Protein AF-A0A3A6QJN7-F1 (afdb_monomer_lite)

pLDDT: mean 82.01, std 18.22, range [25.3, 97.06]

Organism: NCBI:txid268735

Foldseek 3Di:
DDPPDPDPPDQDDPDDPPHCNHPQWPDWDDLDVQKIWTWGDDPVFIAIEIGHHDDDPLLVVLLVQLCVQCVPFDALEAQALVSLLVQLVVFDDPVSVVVSCVSDPDDPVSVVSSSNQCSLPRYYQNPCSSVSSHPQFDAWAQPDQAIFTDGPVTPGHGHPHGPRPNLQSHRKDWPDWDFDDDLLATWIKTWIAGPYPPGDRPDIDIDIRAAGDGPCLVVLLVVLLVVDVVVDQPPDDPPDDLNRSLVSQLVSLLVSSVVVVVVVVVVVCPPDDDDDDDDDDDDDDDDDDSDSHYHHDDNSVSSSVSNSCVVRVVPD

Structure (mmCIF, N/CA/C/O backbone):
data_AF-A0A3A6QJN7-F1
#
_entry.id   AF-A0A3A6QJN7-F1
#
loop_
_atom_site.group_PDB
_atom_site.id
_atom_site.type_symbol
_atom_site.label_atom_id
_atom_site.label_alt_id
_atom_site.label_comp_id
_atom_site.label_asym_id
_atom_site.label_entity_id
_atom_site.label_seq_id
_atom_site.pdbx_PDB_ins_code
_atom_site.Cartn_x
_atom_site.Cartn_y
_atom_site.Cartn_z
_atom_site.occupancy
_atom_site.B_iso_or_equiv
_atom_site.auth_seq_id
_atom_site.auth_comp_id
_atom_site.auth_asym_id
_atom_site.auth_atom_id
_atom_site.pdbx_PDB_model_num
ATOM 1 N N . MET A 1 1 ? -17.241 0.506 -30.002 1.00 37.22 1 MET A N 1
ATOM 2 C CA . MET A 1 1 ? -15.967 1.181 -29.695 1.00 37.22 1 MET A CA 1
ATOM 3 C C . MET A 1 1 ? -14.883 0.141 -29.863 1.00 37.22 1 MET A C 1
ATOM 5 O O . MET A 1 1 ? -14.940 -0.860 -29.165 1.00 37.22 1 MET A O 1
ATOM 9 N N . LEU A 1 2 ? -14.026 0.296 -30.870 1.00 39.97 2 LEU A N 1
ATOM 10 C CA . LEU A 1 2 ? -12.889 -0.599 -31.080 1.00 39.97 2 LEU A CA 1
ATOM 11 C C . LEU A 1 2 ? -11.878 -0.310 -29.967 1.00 39.97 2 LEU A C 1
ATOM 13 O O . LEU A 1 2 ? -11.494 0.845 -29.800 1.00 39.97 2 LEU A O 1
ATOM 17 N N . GLU A 1 3 ? -11.541 -1.328 -29.175 1.00 47.69 3 GLU A N 1
ATOM 18 C CA . GLU A 1 3 ? -10.443 -1.273 -28.209 1.00 47.69 3 GLU A CA 1
ATOM 19 C C . GLU A 1 3 ? -9.175 -0.833 -28.945 1.00 47.69 3 GLU A C 1
ATOM 21 O O . GLU A 1 3 ? -8.796 -1.432 -29.953 1.00 47.69 3 GLU A O 1
ATOM 26 N N . GLU A 1 4 ? -8.529 0.222 -28.455 1.00 57.22 4 GLU A N 1
ATOM 27 C CA . GLU A 1 4 ? -7.176 0.573 -28.864 1.00 57.22 4 GLU A CA 1
ATOM 28 C C . GLU A 1 4 ? -6.265 -0.538 -28.325 1.00 57.22 4 GLU A C 1
ATOM 30 O O . GLU A 1 4 ? -5.899 -0.571 -27.149 1.00 57.22 4 GLU A O 1
ATOM 35 N N . VAL A 1 5 ? -6.021 -1.551 -29.158 1.00 55.59 5 VAL A N 1
ATOM 36 C CA . VAL A 1 5 ? -5.106 -2.643 -28.828 1.00 55.59 5 VAL A CA 1
ATOM 37 C C . VAL A 1 5 ? -3.739 -1.997 -28.613 1.00 55.59 5 VAL A C 1
ATOM 39 O O . VAL A 1 5 ? -3.267 -1.334 -29.538 1.00 55.59 5 VAL A O 1
ATOM 42 N N . PRO A 1 6 ? -3.101 -2.150 -27.437 1.00 54.19 6 PRO A N 1
ATOM 43 C CA . PRO A 1 6 ? -1.774 -1.598 -27.221 1.00 54.19 6 PRO A CA 1
ATOM 44 C C . PRO A 1 6 ? -0.852 -2.173 -28.291 1.00 54.19 6 PRO A C 1
ATOM 46 O O . PRO A 1 6 ? -0.628 -3.385 -28.357 1.00 54.19 6 PRO A O 1
ATOM 49 N N . THR A 1 7 ? -0.382 -1.301 -29.176 1.00 57.88 7 THR A N 1
ATOM 50 C CA . THR A 1 7 ? 0.516 -1.665 -30.258 1.00 57.88 7 THR A CA 1
ATOM 51 C C . THR A 1 7 ? 1.839 -2.035 -29.617 1.00 57.88 7 THR A C 1
ATOM 53 O O . THR A 1 7 ? 2.530 -1.177 -29.071 1.00 57.88 7 THR A O 1
ATOM 56 N N . VAL A 1 8 ? 2.183 -3.324 -29.646 1.00 59.91 8 VAL A N 1
ATOM 57 C CA . VAL A 1 8 ? 3.560 -3.739 -29.375 1.00 59.91 8 VAL A CA 1
ATOM 58 C C . VAL A 1 8 ? 4.407 -3.038 -30.438 1.00 59.91 8 VAL A C 1
ATOM 60 O O . VAL A 1 8 ? 4.135 -3.244 -31.627 1.00 59.91 8 VAL A O 1
ATOM 63 N N . PRO A 1 9 ? 5.348 -2.159 -30.054 1.00 60.69 9 PRO A N 1
ATOM 64 C CA . PRO A 1 9 ? 6.195 -1.492 -31.028 1.00 60.69 9 PRO A CA 1
ATOM 65 C C . PRO A 1 9 ? 6.911 -2.548 -31.871 1.00 60.69 9 PRO A C 1
ATOM 67 O O . PRO A 1 9 ? 7.203 -3.651 -31.397 1.00 60.69 9 PRO A O 1
ATOM 70 N N . ALA A 1 10 ? 7.141 -2.233 -33.147 1.00 68.56 10 ALA A N 1
ATOM 71 C CA . ALA A 1 10 ? 7.925 -3.111 -34.003 1.00 68.56 10 ALA A CA 1
ATOM 72 C C . ALA A 1 10 ? 9.288 -3.375 -33.334 1.00 68.56 10 ALA A C 1
ATOM 74 O O . ALA A 1 10 ? 9.807 -2.475 -32.672 1.00 68.56 10 ALA A O 1
ATOM 75 N N . PRO A 1 11 ? 9.851 -4.591 -33.461 1.00 69.12 11 PRO A N 1
ATOM 76 C CA . PRO A 1 11 ? 11.153 -4.884 -32.882 1.00 69.12 11 PRO A CA 1
ATOM 77 C C . PRO A 1 11 ? 12.177 -3.861 -33.379 1.00 69.12 11 PRO A C 1
ATOM 79 O O . PRO A 1 11 ? 12.270 -3.608 -34.582 1.00 69.12 11 PRO A O 1
ATOM 82 N N . GLU A 1 12 ? 12.914 -3.278 -32.436 1.00 79.06 12 GLU A N 1
ATOM 83 C CA . GLU A 1 12 ? 14.010 -2.356 -32.725 1.00 79.06 12 GLU A CA 1
ATOM 84 C C . GLU A 1 12 ? 15.023 -3.026 -33.663 1.00 79.06 12 GLU A C 1
ATOM 86 O O . GLU A 1 12 ? 15.277 -4.217 -33.486 1.00 79.06 12 GLU A O 1
ATOM 91 N N . PRO A 1 13 ? 15.590 -2.328 -34.662 1.00 72.31 13 PRO A N 1
ATOM 92 C CA . PRO A 1 13 ? 16.608 -2.881 -35.556 1.00 72.31 13 PRO A CA 1
ATOM 93 C C . PRO A 1 13 ? 17.848 -3.443 -34.826 1.00 72.31 13 PRO A C 1
ATOM 95 O O . PRO A 1 13 ? 18.169 -2.966 -33.738 1.00 72.31 13 PRO A O 1
ATOM 98 N N . PRO A 1 14 ? 18.578 -4.415 -35.424 1.00 64.06 14 PRO A N 1
ATOM 99 C CA . PRO A 1 14 ? 19.796 -5.036 -34.875 1.00 64.06 14 PRO A CA 1
ATOM 100 C C . PRO A 1 14 ? 20.847 -4.065 -34.318 1.00 64.06 14 PRO A C 1
ATOM 102 O O . PRO A 1 14 ? 21.563 -4.376 -33.373 1.00 64.06 14 PRO A O 1
ATOM 105 N N . ASP A 1 15 ? 20.947 -2.906 -34.953 1.00 68.12 15 ASP A N 1
ATOM 106 C CA . ASP A 1 15 ? 21.912 -1.834 -34.735 1.00 68.12 15 ASP A CA 1
ATOM 107 C C . ASP A 1 15 ? 21.363 -0.677 -33.885 1.00 68.12 15 ASP A C 1
ATOM 109 O O . ASP A 1 15 ? 22.079 0.290 -33.621 1.00 68.12 15 ASP A O 1
ATOM 113 N N . SER A 1 16 ? 20.108 -0.766 -33.439 1.00 76.75 16 SER A N 1
ATOM 114 C CA . SER A 1 16 ? 19.518 0.212 -32.532 1.00 76.75 16 SER A CA 1
ATOM 115 C C . SER A 1 16 ? 20.088 0.034 -31.129 1.00 76.75 16 SER A C 1
ATOM 117 O O . SER A 1 16 ? 20.004 -1.046 -30.547 1.00 76.75 16 SER A O 1
ATOM 119 N N . ALA A 1 17 ? 20.605 1.119 -30.548 1.00 66.19 17 ALA A N 1
ATOM 120 C CA . ALA A 1 17 ? 21.026 1.139 -29.145 1.00 66.19 17 ALA A CA 1
ATOM 121 C C . ALA A 1 17 ? 19.859 0.859 -28.180 1.00 66.19 17 ALA A C 1
ATOM 123 O O . ALA A 1 17 ? 20.091 0.449 -27.052 1.00 66.19 17 ALA A O 1
ATOM 124 N N . GLN A 1 18 ? 18.618 1.048 -28.642 1.00 66.88 18 GLN A N 1
ATOM 125 C CA . GLN A 1 18 ? 17.391 0.781 -27.888 1.00 66.88 18 GLN A CA 1
ATOM 126 C C . GLN A 1 18 ? 16.924 -0.677 -28.007 1.00 66.88 18 GLN A C 1
ATOM 128 O O . GLN A 1 18 ? 15.932 -1.074 -27.393 1.00 66.88 18 GLN A O 1
ATOM 133 N N . ALA A 1 19 ? 17.599 -1.498 -28.817 1.00 76.25 19 ALA A N 1
ATOM 134 C CA . ALA A 1 19 ? 17.266 -2.906 -28.908 1.00 76.25 19 ALA A CA 1
ATOM 135 C C . ALA A 1 19 ? 17.750 -3.658 -27.664 1.00 76.25 19 ALA A C 1
ATOM 137 O O . ALA A 1 19 ? 18.897 -3.529 -27.251 1.00 76.25 19 ALA A O 1
ATOM 138 N N . TRP A 1 20 ? 16.908 -4.543 -27.130 1.00 74.12 20 TRP A N 1
ATOM 139 C CA . TRP A 1 20 ? 17.240 -5.386 -25.971 1.00 74.12 20 TRP A CA 1
ATOM 140 C C . TRP A 1 20 ? 18.431 -6.336 -26.208 1.00 74.12 20 TRP A C 1
ATOM 142 O O . TRP A 1 20 ? 18.980 -6.886 -25.262 1.00 74.12 20 TRP A O 1
ATOM 152 N N . TYR A 1 21 ? 18.823 -6.543 -27.469 1.00 76.75 21 TYR A N 1
ATOM 153 C CA . TYR A 1 21 ? 19.996 -7.321 -27.880 1.00 76.75 21 TYR A CA 1
ATOM 154 C C . TYR A 1 21 ? 21.180 -6.441 -28.312 1.00 76.75 21 TYR A C 1
ATOM 156 O O . TYR A 1 21 ? 22.143 -6.948 -28.894 1.00 76.75 21 TYR A O 1
ATOM 164 N N . SER A 1 22 ? 21.092 -5.121 -28.114 1.00 83.19 22 SER A N 1
ATOM 165 C CA . SER A 1 22 ? 22.209 -4.214 -28.358 1.00 83.19 22 SER A CA 1
ATOM 166 C C . SER A 1 22 ? 23.419 -4.682 -27.542 1.00 83.19 22 SER A C 1
ATOM 168 O O . SER A 1 22 ? 23.252 -5.047 -26.379 1.00 83.19 22 SER A O 1
ATOM 170 N N . PRO A 1 23 ? 24.652 -4.628 -28.082 1.00 82.94 23 PRO A N 1
ATOM 171 C CA . PRO A 1 23 ? 25.855 -4.964 -27.321 1.00 82.94 23 PRO A CA 1
ATOM 172 C C . PRO A 1 23 ? 26.059 -4.119 -26.053 1.00 82.94 23 PRO A C 1
ATOM 174 O O . PRO A 1 23 ? 26.875 -4.484 -25.211 1.00 82.94 23 PRO A O 1
ATOM 177 N N . SER A 1 24 ? 25.370 -2.976 -25.936 1.00 88.12 24 SER A N 1
ATOM 178 C CA . SER A 1 24 ? 25.384 -2.132 -24.738 1.00 88.12 24 SER A CA 1
ATOM 179 C C . SER A 1 24 ? 24.527 -2.678 -23.595 1.00 88.12 24 SER A C 1
ATOM 181 O O . SER A 1 24 ? 24.779 -2.286 -22.455 1.00 88.12 24 SER A O 1
ATOM 183 N N . VAL A 1 25 ? 23.555 -3.552 -23.880 1.00 92.75 25 VAL A N 1
ATOM 184 C CA . VAL A 1 25 ? 22.652 -4.165 -22.898 1.00 92.75 25 VAL A CA 1
ATOM 185 C C . VAL A 1 25 ? 23.324 -5.399 -22.303 1.00 92.75 25 VAL A C 1
ATOM 187 O O . VAL A 1 25 ? 23.689 -6.336 -23.012 1.00 92.75 25 VAL A O 1
ATOM 190 N N . HIS A 1 26 ? 23.488 -5.392 -20.984 1.00 92.81 26 HIS A N 1
ATOM 191 C CA . HIS A 1 26 ? 24.112 -6.476 -20.224 1.00 92.81 26 HIS A CA 1
ATOM 192 C C . HIS A 1 26 ? 23.092 -7.453 -19.663 1.00 92.81 26 HIS A C 1
ATOM 194 O O . HIS A 1 26 ? 23.388 -8.643 -19.577 1.00 92.81 26 HIS A O 1
ATOM 200 N N . ASP A 1 27 ? 21.918 -6.954 -19.278 1.00 94.50 27 ASP A N 1
ATOM 201 C CA . ASP A 1 27 ? 20.847 -7.773 -18.723 1.00 94.50 27 ASP A CA 1
ATOM 202 C C . ASP A 1 27 ? 19.471 -7.192 -19.064 1.00 94.50 27 ASP A C 1
ATOM 204 O O . ASP A 1 27 ? 19.305 -5.978 -19.203 1.00 94.50 27 ASP A O 1
ATOM 208 N N . HIS A 1 28 ? 18.485 -8.071 -19.219 1.00 94.25 28 HIS A N 1
ATOM 209 C CA . HIS A 1 28 ? 17.110 -7.710 -19.552 1.00 94.25 28 HIS A CA 1
ATOM 210 C C . HIS A 1 28 ? 16.157 -8.797 -19.053 1.00 94.25 28 HIS A C 1
ATOM 212 O O . HIS A 1 28 ? 16.098 -9.893 -19.617 1.00 94.25 28 HIS A O 1
ATOM 218 N N . TYR A 1 29 ? 15.399 -8.505 -17.997 1.00 94.94 29 TYR A N 1
ATOM 219 C CA . TYR A 1 29 ? 14.571 -9.504 -17.321 1.00 94.94 29 TYR A CA 1
ATOM 220 C C . TYR A 1 29 ? 13.261 -8.926 -16.791 1.00 94.94 29 TYR A C 1
ATOM 222 O O . TYR A 1 29 ? 13.132 -7.745 -16.476 1.00 94.94 29 TYR A O 1
ATOM 230 N N . GLU A 1 30 ? 12.254 -9.791 -16.703 1.00 96.12 30 GLU A N 1
ATOM 231 C CA . GLU A 1 30 ? 10.956 -9.451 -16.129 1.00 96.12 30 GLU A CA 1
ATOM 232 C C . GLU A 1 30 ? 11.019 -9.570 -14.599 1.00 96.12 30 GLU A C 1
ATOM 234 O O . GLU A 1 30 ? 11.295 -10.648 -14.073 1.00 96.12 30 GLU A O 1
ATOM 239 N N . ILE A 1 31 ? 10.757 -8.466 -13.891 1.00 96.88 31 ILE A N 1
ATOM 240 C CA . ILE A 1 31 ? 10.706 -8.422 -12.420 1.00 96.88 31 ILE A CA 1
ATOM 241 C C . ILE A 1 31 ? 9.396 -9.062 -11.941 1.00 96.88 31 ILE A C 1
ATOM 243 O O . ILE A 1 31 ? 9.364 -9.966 -11.108 1.00 96.88 31 ILE A O 1
ATOM 247 N N . VAL A 1 32 ? 8.287 -8.575 -12.498 1.00 95.12 32 VAL A N 1
ATOM 248 C CA . VAL A 1 32 ? 6.919 -9.080 -12.326 1.00 95.12 32 VAL A CA 1
ATOM 249 C C . VAL A 1 32 ? 6.177 -8.905 -13.654 1.00 95.12 32 VAL A C 1
ATOM 251 O O . VAL A 1 32 ? 6.623 -8.103 -14.473 1.00 95.12 32 VAL A O 1
ATOM 254 N N . PRO A 1 33 ? 5.040 -9.589 -13.893 1.00 92.44 33 PRO A N 1
ATOM 255 C CA . PRO A 1 33 ? 4.347 -9.538 -15.179 1.00 92.44 33 PRO A CA 1
ATOM 256 C C . PRO A 1 33 ? 4.151 -8.120 -15.743 1.00 92.44 33 PRO A C 1
ATOM 258 O O . PRO A 1 33 ? 3.386 -7.324 -15.197 1.00 92.44 33 PRO A O 1
ATOM 261 N N . GLY A 1 34 ? 4.809 -7.828 -16.866 1.00 90.81 34 GLY A N 1
ATOM 262 C CA . GLY A 1 34 ? 4.754 -6.543 -17.567 1.00 90.81 34 GLY A CA 1
ATOM 263 C C . GLY A 1 34 ? 5.697 -5.450 -17.050 1.00 90.81 34 GLY A C 1
ATOM 264 O O . GLY A 1 34 ? 5.680 -4.360 -17.619 1.00 90.81 34 GLY A O 1
ATOM 265 N N . VAL A 1 35 ? 6.512 -5.725 -16.029 1.00 96.50 35 VAL A N 1
ATOM 266 C CA . VAL A 1 35 ? 7.554 -4.828 -15.509 1.00 96.50 35 VAL A CA 1
ATOM 267 C C . VAL A 1 35 ? 8.914 -5.429 -15.831 1.00 96.50 35 VAL A C 1
ATOM 269 O O . VAL A 1 35 ? 9.242 -6.517 -15.360 1.00 96.50 35 VAL A O 1
ATOM 272 N N . VAL A 1 36 ? 9.704 -4.726 -16.632 1.00 96.88 36 VAL A N 1
ATOM 273 C CA . VAL A 1 36 ? 10.959 -5.253 -17.175 1.00 96.88 36 VAL A CA 1
ATOM 274 C C . VAL A 1 36 ? 12.112 -4.335 -16.808 1.00 96.88 36 VAL A C 1
ATOM 276 O O . VAL A 1 36 ? 12.056 -3.147 -17.115 1.00 96.88 36 VAL A O 1
ATOM 279 N N . ALA A 1 37 ? 13.138 -4.897 -16.176 1.00 97.06 37 ALA A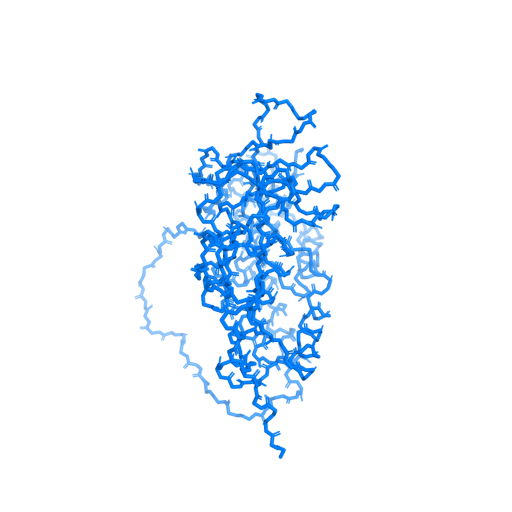 N 1
ATOM 280 C CA . ALA A 1 37 ? 14.407 -4.233 -15.920 1.00 97.06 37 ALA A CA 1
ATOM 281 C C . ALA A 1 37 ? 15.329 -4.379 -17.130 1.00 97.06 37 ALA A C 1
ATOM 283 O O . ALA A 1 37 ? 15.385 -5.446 -17.748 1.00 97.06 37 ALA A O 1
ATOM 284 N N . THR A 1 38 ? 16.076 -3.325 -17.437 1.00 96.31 38 THR A N 1
ATOM 285 C CA . THR A 1 38 ? 17.178 -3.360 -18.399 1.00 96.31 38 THR A CA 1
ATOM 286 C C . THR A 1 38 ? 18.412 -2.753 -17.755 1.00 96.31 38 THR A C 1
ATOM 288 O O . THR A 1 38 ? 18.352 -1.654 -17.206 1.00 96.31 38 THR A O 1
ATOM 291 N N . VAL A 1 39 ? 19.529 -3.474 -17.832 1.00 96.50 39 VAL A N 1
ATOM 292 C CA . VAL A 1 39 ? 20.841 -2.992 -17.406 1.00 96.50 39 VAL A CA 1
ATOM 293 C C . VAL A 1 39 ? 21.686 -2.766 -18.642 1.00 96.50 39 VAL A C 1
ATOM 295 O O . VAL A 1 39 ? 21.943 -3.699 -19.402 1.00 96.50 39 VAL A O 1
ATOM 298 N N . GLU A 1 40 ? 22.162 -1.545 -18.832 1.00 94.75 40 GLU A N 1
ATOM 299 C CA . GLU A 1 40 ? 23.001 -1.181 -19.968 1.00 94.75 40 GLU A CA 1
ATOM 300 C C . GLU A 1 40 ? 24.267 -0.434 -19.547 1.00 94.75 40 GLU A C 1
ATOM 302 O O . GLU A 1 40 ? 24.435 -0.016 -18.402 1.00 94.75 40 GLU A O 1
ATOM 307 N N . SER A 1 41 ? 25.206 -0.316 -20.480 1.00 93.38 41 SER A N 1
ATOM 308 C CA . SER A 1 41 ? 26.434 0.458 -20.298 1.00 93.38 41 SER A CA 1
ATOM 309 C C . SER A 1 41 ? 26.109 1.948 -20.190 1.00 93.38 41 SER A C 1
ATOM 311 O O . SER A 1 41 ? 25.490 2.500 -21.094 1.00 93.38 41 SER A O 1
ATOM 313 N N . GLY A 1 42 ? 26.579 2.603 -19.129 1.00 86.44 42 GLY A N 1
ATOM 314 C CA . GLY A 1 42 ? 26.517 4.055 -18.958 1.00 86.44 42 GLY A CA 1
ATOM 315 C C . GLY A 1 42 ? 27.903 4.706 -19.005 1.00 86.44 42 GLY A C 1
ATOM 316 O O . GLY A 1 42 ? 28.929 4.025 -19.038 1.00 86.44 42 GLY A O 1
ATOM 317 N N . ASP A 1 43 ? 27.946 6.039 -18.957 1.00 81.12 43 ASP A N 1
ATOM 318 C CA . ASP A 1 43 ? 29.193 6.815 -19.090 1.00 81.12 43 ASP A CA 1
ATOM 319 C C . ASP A 1 43 ? 30.235 6.513 -17.995 1.00 81.12 43 ASP A C 1
ATOM 321 O O . ASP A 1 43 ? 31.439 6.527 -18.251 1.00 81.12 43 ASP A O 1
ATOM 325 N N . ALA A 1 44 ? 29.780 6.248 -16.766 1.00 80.44 44 ALA A N 1
ATOM 326 C CA . ALA A 1 44 ? 30.632 6.038 -15.590 1.00 80.44 44 ALA A CA 1
ATOM 327 C C . ALA A 1 44 ? 30.347 4.714 -14.852 1.00 80.44 44 ALA A C 1
ATOM 329 O O . ALA A 1 44 ? 30.786 4.533 -13.716 1.00 80.44 44 AL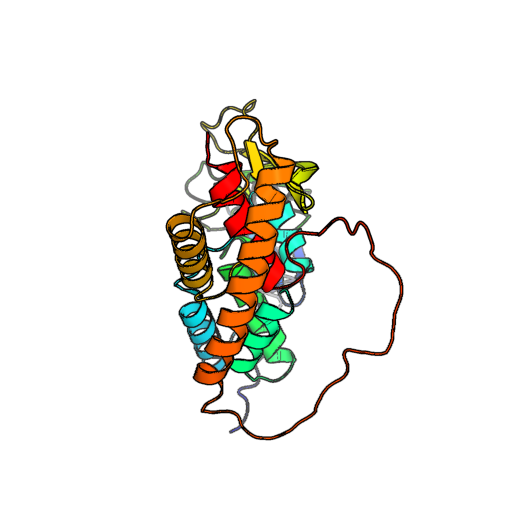A A O 1
ATOM 330 N N . GLY A 1 45 ? 29.606 3.795 -15.475 1.00 91.62 45 GLY A N 1
ATOM 331 C CA . GLY A 1 45 ? 29.136 2.565 -14.841 1.00 91.62 45 GLY A CA 1
ATOM 332 C C . GLY A 1 45 ? 28.018 1.922 -15.651 1.00 91.62 45 GLY A C 1
ATOM 333 O O . GLY A 1 45 ? 28.134 1.781 -16.867 1.00 91.62 45 GLY A O 1
ATOM 334 N N . PHE A 1 46 ? 26.932 1.556 -14.979 1.00 96.12 46 PHE A N 1
ATOM 335 C CA . PHE A 1 46 ? 25.740 1.006 -15.618 1.00 96.12 46 PHE A CA 1
ATOM 336 C C . PHE A 1 46 ? 24.572 1.988 -15.538 1.00 96.12 46 PHE A C 1
ATOM 338 O O . PHE A 1 46 ? 24.532 2.848 -14.657 1.00 96.12 46 PHE A O 1
ATOM 345 N N . HIS A 1 47 ? 23.613 1.841 -16.440 1.00 95.88 47 HIS A N 1
ATOM 346 C CA . HIS A 1 47 ? 22.291 2.436 -16.323 1.00 95.88 47 HIS A CA 1
ATOM 347 C C . HIS A 1 47 ? 21.277 1.322 -16.062 1.00 95.88 47 HIS A C 1
ATOM 349 O O . HIS A 1 47 ? 21.353 0.257 -16.675 1.00 95.88 47 HIS A O 1
ATOM 355 N N . TYR A 1 48 ? 20.383 1.552 -15.108 1.00 96.31 48 TYR A N 1
ATOM 356 C CA . TYR A 1 48 ? 19.305 0.650 -14.733 1.00 96.31 48 TYR A CA 1
ATOM 357 C C . TYR A 1 48 ? 17.980 1.345 -15.033 1.00 96.31 48 TYR A C 1
ATOM 359 O O . TYR A 1 48 ? 17.628 2.316 -14.362 1.00 96.31 48 TYR A O 1
ATOM 367 N N . ASP A 1 49 ? 17.260 0.839 -16.029 1.00 95.38 49 ASP A N 1
ATOM 368 C CA . ASP A 1 49 ? 15.949 1.347 -16.430 1.00 95.38 49 ASP A CA 1
ATOM 369 C C . ASP A 1 49 ? 14.859 0.307 -16.164 1.00 95.38 49 ASP A C 1
ATOM 371 O O . ASP A 1 49 ? 15.076 -0.902 -16.308 1.00 95.38 49 ASP A O 1
ATOM 375 N N . VAL A 1 50 ? 13.666 0.780 -15.797 1.00 96.31 50 VAL A N 1
ATOM 376 C CA . VAL A 1 50 ? 12.497 -0.081 -15.623 1.00 96.31 50 VAL A CA 1
ATOM 377 C C . VAL A 1 50 ? 11.362 0.371 -16.516 1.00 96.31 50 VAL A C 1
ATOM 379 O O . VAL A 1 50 ? 10.768 1.432 -16.336 1.00 96.31 50 VAL A O 1
ATOM 382 N N . ARG A 1 51 ? 10.960 -0.528 -17.410 1.00 95.25 51 ARG A N 1
ATOM 383 C CA . ARG A 1 51 ? 9.759 -0.365 -18.216 1.00 95.25 51 ARG A CA 1
ATOM 384 C C . ARG A 1 51 ? 8.553 -0.955 -17.498 1.00 95.25 51 ARG A C 1
ATOM 386 O O . ARG A 1 51 ? 8.457 -2.172 -17.333 1.00 95.25 51 ARG A O 1
ATOM 393 N N . GLU A 1 52 ? 7.601 -0.099 -17.154 1.00 95.25 52 GLU A N 1
ATOM 394 C CA . GLU A 1 52 ? 6.316 -0.469 -16.551 1.00 95.25 52 GLU A CA 1
ATOM 395 C C . GLU A 1 52 ? 5.229 -0.785 -17.612 1.00 95.25 52 GLU A C 1
ATOM 397 O O . GLU A 1 52 ? 5.370 -0.418 -18.787 1.00 95.25 52 GLU A O 1
ATOM 402 N N . PRO A 1 53 ? 4.119 -1.461 -17.243 1.00 94.50 53 PRO A N 1
ATOM 403 C CA . PRO A 1 53 ? 3.024 -1.749 -18.166 1.00 94.50 53 PRO A CA 1
ATOM 404 C C . PRO A 1 53 ? 2.347 -0.473 -18.678 1.00 94.50 53 PRO A C 1
ATOM 406 O O . PRO A 1 53 ? 1.871 0.336 -17.896 1.00 94.50 53 PRO A O 1
ATOM 409 N N . SER A 1 54 ? 2.172 -0.321 -19.990 1.00 91.56 54 SER A N 1
ATOM 410 C CA . SER A 1 54 ? 1.496 0.863 -20.536 1.00 91.56 54 SER A CA 1
ATOM 411 C C . SER A 1 54 ? -0.001 0.926 -20.197 1.00 91.56 54 SER A C 1
ATOM 413 O O . SER A 1 54 ? -0.726 -0.077 -20.246 1.00 91.56 54 SER A O 1
ATOM 415 N N . LEU A 1 55 ? -0.491 2.134 -19.908 1.00 90.75 55 LEU A N 1
ATOM 416 C CA . LEU A 1 55 ? -1.915 2.431 -19.772 1.00 90.75 55 LEU A CA 1
ATOM 417 C C . LEU A 1 55 ? -2.429 3.165 -21.011 1.00 90.75 55 LEU A C 1
ATOM 419 O O . LEU A 1 55 ? -1.798 4.082 -21.519 1.00 90.75 55 LEU A O 1
ATOM 423 N N . SER A 1 56 ? -3.610 2.777 -21.489 1.00 90.44 56 SER A N 1
ATOM 424 C CA . SER A 1 56 ? -4.385 3.609 -22.419 1.00 90.44 56 SER A CA 1
ATOM 425 C C . SER A 1 56 ? -4.982 4.811 -21.679 1.00 90.44 56 SER A C 1
ATOM 427 O O . SER A 1 56 ? -5.277 4.691 -20.487 1.00 90.44 56 SER A O 1
ATOM 429 N N . THR A 1 57 ? -5.339 5.883 -22.385 1.00 92.75 57 THR A N 1
ATOM 430 C CA . THR A 1 57 ? -5.986 7.077 -21.803 1.00 92.75 57 THR A CA 1
ATOM 431 C C . THR A 1 57 ? -7.268 6.775 -21.000 1.00 92.75 57 THR A C 1
ATOM 433 O O . THR A 1 57 ? -7.528 7.415 -19.976 1.00 92.75 57 THR A O 1
ATOM 436 N N . ASP A 1 58 ? -8.067 5.774 -21.403 1.00 91.75 58 ASP A N 1
ATOM 437 C CA . ASP A 1 58 ? -9.239 5.320 -20.623 1.00 91.75 58 ASP A CA 1
ATOM 438 C C . ASP A 1 58 ? -8.822 4.746 -19.258 1.00 91.75 58 ASP A C 1
ATOM 440 O O . ASP A 1 58 ? -9.400 5.076 -18.223 1.00 91.75 58 ASP A O 1
ATOM 444 N N . MET A 1 59 ? -7.765 3.930 -19.237 1.00 92.88 59 MET A N 1
ATOM 445 C CA . MET A 1 59 ? -7.238 3.333 -18.007 1.00 92.88 59 MET A CA 1
ATOM 446 C C . MET A 1 59 ? -6.600 4.367 -17.088 1.00 92.88 59 MET A C 1
ATOM 448 O O . MET A 1 59 ? -6.804 4.293 -15.881 1.00 92.88 59 MET A O 1
ATOM 452 N N . GLU A 1 60 ? -5.889 5.354 -17.630 1.00 95.19 60 GLU A N 1
ATOM 453 C CA . GLU A 1 60 ? -5.373 6.475 -16.836 1.00 95.19 60 GLU A CA 1
ATOM 454 C C . GLU A 1 60 ? -6.507 7.251 -16.159 1.00 95.19 60 GLU A C 1
ATOM 456 O O . GLU A 1 60 ? -6.393 7.668 -15.007 1.00 95.19 60 GLU A O 1
ATOM 461 N N . SER A 1 61 ? -7.635 7.414 -16.856 1.00 95.31 61 SER A N 1
ATOM 462 C CA . SER A 1 61 ? -8.817 8.080 -16.308 1.00 95.31 61 SER A CA 1
ATOM 463 C C . SER A 1 61 ? -9.479 7.258 -15.201 1.00 95.31 61 SER A C 1
ATOM 465 O O . SER A 1 61 ? -9.850 7.816 -14.169 1.00 95.31 61 SER A O 1
ATOM 467 N N . LYS A 1 62 ? -9.558 5.930 -15.355 1.00 95.69 62 LYS A N 1
ATOM 468 C CA . LYS A 1 62 ? -10.036 5.028 -14.294 1.00 95.69 62 LYS A CA 1
ATOM 469 C C . LYS A 1 62 ? -9.098 5.000 -13.090 1.00 95.69 62 LYS A C 1
ATOM 471 O O . LYS A 1 62 ? -9.570 5.067 -11.959 1.00 95.69 62 LYS A O 1
ATOM 476 N N . LEU A 1 63 ? -7.785 4.965 -13.316 1.00 96.00 63 LEU A N 1
ATOM 477 C CA . LEU A 1 63 ? -6.786 5.053 -12.251 1.00 96.00 63 LEU A CA 1
ATOM 478 C C . LEU A 1 63 ? -6.925 6.367 -11.479 1.00 96.00 63 LEU A C 1
ATOM 480 O O . LEU A 1 63 ? -6.907 6.358 -10.253 1.00 96.00 63 LEU A O 1
ATOM 484 N N . ARG A 1 64 ? -7.141 7.487 -12.177 1.00 96.31 64 ARG A N 1
ATOM 485 C CA . ARG A 1 64 ? -7.409 8.783 -11.543 1.00 96.31 64 ARG A CA 1
ATOM 486 C C . ARG A 1 64 ? -8.656 8.745 -10.660 1.00 96.31 64 ARG A C 1
ATOM 488 O O . ARG A 1 64 ? -8.572 9.170 -9.516 1.00 96.31 64 ARG A O 1
ATOM 495 N N . ALA A 1 65 ? -9.761 8.173 -11.141 1.00 95.69 65 ALA A N 1
ATOM 496 C CA . ALA A 1 65 ? -10.978 8.018 -10.341 1.00 95.69 65 ALA A CA 1
ATOM 497 C C . ALA A 1 65 ? -10.748 7.151 -9.087 1.00 95.69 65 ALA A C 1
ATOM 499 O O . ALA A 1 65 ? -11.253 7.465 -8.011 1.00 95.69 65 ALA A O 1
ATOM 500 N N . VAL A 1 66 ? -9.942 6.088 -9.201 1.00 95.38 66 VAL A N 1
ATOM 501 C CA . VAL A 1 66 ? -9.526 5.277 -8.048 1.00 95.38 66 VAL A CA 1
ATOM 502 C C . VAL A 1 66 ? -8.701 6.119 -7.065 1.00 95.38 66 VAL A C 1
ATOM 504 O O . VAL A 1 66 ? -9.018 6.136 -5.879 1.00 95.38 66 VAL A O 1
ATOM 507 N N . ARG A 1 67 ? -7.691 6.869 -7.527 1.00 93.88 67 ARG A N 1
ATOM 508 C CA . ARG A 1 67 ? -6.886 7.756 -6.662 1.00 93.88 67 ARG A CA 1
ATOM 509 C C . ARG A 1 67 ? -7.748 8.784 -5.935 1.00 93.88 67 ARG A C 1
ATOM 511 O O . ARG A 1 67 ? -7.592 8.954 -4.733 1.00 93.88 67 ARG A O 1
ATOM 518 N N . GLU A 1 68 ? -8.660 9.437 -6.651 1.00 93.94 68 GLU A N 1
ATOM 519 C CA . GLU A 1 68 ? -9.581 10.430 -6.091 1.00 93.94 68 GLU A CA 1
ATOM 520 C C . GLU A 1 68 ? -10.477 9.818 -5.009 1.00 93.94 68 GLU A C 1
ATOM 522 O O . GLU A 1 68 ? -10.663 10.420 -3.956 1.00 93.94 68 GLU A O 1
ATOM 527 N N . HIS A 1 69 ? -10.966 8.592 -5.215 1.00 91.62 69 HIS A N 1
ATOM 528 C CA . HIS A 1 69 ? -11.773 7.894 -4.215 1.00 91.62 69 HIS A CA 1
ATOM 529 C C . HIS A 1 69 ? -11.007 7.619 -2.910 1.00 91.62 69 HIS A C 1
ATOM 531 O O . HIS A 1 69 ? -11.593 7.669 -1.831 1.00 91.62 69 HIS A O 1
ATOM 537 N N . PHE A 1 70 ? -9.704 7.337 -2.998 1.00 92.12 70 PHE A N 1
ATOM 538 C CA . PHE A 1 70 ? -8.847 7.045 -1.844 1.00 92.12 70 PHE A CA 1
ATOM 539 C C . PHE A 1 70 ? -8.060 8.259 -1.323 1.00 92.12 70 PHE A C 1
ATOM 541 O O . PHE A 1 70 ? -7.282 8.100 -0.386 1.00 92.12 70 PHE A O 1
ATOM 548 N N . ALA A 1 71 ? -8.262 9.459 -1.874 1.00 89.19 71 ALA A N 1
ATOM 549 C CA . ALA A 1 71 ? -7.448 10.636 -1.559 1.00 89.19 71 ALA A CA 1
ATOM 550 C C . ALA A 1 71 ? -7.510 11.054 -0.078 1.00 89.19 71 ALA A C 1
ATOM 552 O O . ALA A 1 71 ? -6.507 11.498 0.476 1.00 89.19 71 ALA A O 1
ATOM 553 N N . ASP A 1 72 ? -8.662 10.862 0.569 1.00 84.69 72 ASP A N 1
ATOM 554 C CA . ASP A 1 72 ? -8.882 11.219 1.978 1.00 84.69 72 ASP A CA 1
ATOM 555 C C . ASP A 1 72 ? -8.421 10.128 2.966 1.00 84.69 72 ASP A C 1
ATOM 557 O O . ASP A 1 72 ? -8.613 10.251 4.178 1.00 84.69 72 ASP A O 1
ATOM 561 N N . VAL A 1 73 ? -7.858 9.023 2.470 1.00 86.38 73 VAL A N 1
ATOM 562 C CA . VAL A 1 73 ? -7.369 7.923 3.304 1.00 86.38 73 VAL A CA 1
ATOM 563 C C . VAL A 1 73 ? -5.880 8.095 3.527 1.00 86.38 73 VAL A C 1
ATOM 565 O O . VAL A 1 73 ? -5.108 8.090 2.575 1.00 86.38 73 VAL A O 1
ATOM 568 N N . GLU A 1 74 ? -5.458 8.150 4.787 1.00 79.94 74 GLU A N 1
ATOM 569 C CA . GLU A 1 74 ? -4.039 8.053 5.117 1.00 79.94 74 GLU A CA 1
ATOM 570 C C . GLU A 1 74 ? -3.538 6.624 4.824 1.00 79.94 74 GLU A C 1
ATOM 572 O O . GLU A 1 74 ? -3.996 5.668 5.462 1.00 79.94 74 GLU A O 1
ATOM 577 N N . PRO A 1 75 ? -2.639 6.425 3.841 1.00 78.38 75 PRO A N 1
ATOM 578 C CA . PRO A 1 75 ? -2.272 5.087 3.408 1.00 78.38 75 PRO A CA 1
ATOM 579 C C . PRO A 1 75 ? -1.248 4.455 4.358 1.00 78.38 75 PRO A C 1
ATOM 581 O O . PRO A 1 75 ? -0.154 4.986 4.579 1.00 78.38 75 PRO A O 1
ATOM 584 N N . THR A 1 76 ? -1.539 3.246 4.844 1.00 83.81 76 THR A N 1
ATOM 585 C CA . THR A 1 76 ? -0.565 2.429 5.584 1.00 83.81 76 THR A CA 1
ATOM 586 C C . THR A 1 76 ? 0.500 1.893 4.627 1.00 83.81 76 THR A C 1
ATOM 588 O O . THR A 1 76 ? 0.397 0.790 4.087 1.00 83.81 76 THR A O 1
ATOM 591 N N . ARG A 1 77 ? 1.564 2.666 4.399 1.00 89.88 77 ARG A N 1
ATOM 592 C CA . ARG A 1 77 ? 2.663 2.285 3.493 1.00 89.88 77 ARG A CA 1
ATOM 593 C C . ARG A 1 77 ? 3.731 1.414 4.176 1.00 89.88 77 ARG A C 1
ATOM 595 O O . ARG A 1 77 ? 3.991 1.613 5.367 1.00 89.88 77 ARG A O 1
ATOM 602 N N . PRO A 1 78 ? 4.401 0.505 3.443 1.00 93.12 78 PRO A N 1
ATOM 603 C CA . PRO A 1 78 ? 5.486 -0.311 3.974 1.00 93.12 78 PRO A CA 1
ATOM 604 C C . PRO A 1 78 ? 6.647 0.569 4.427 1.00 93.12 78 PRO A C 1
ATOM 606 O O . PRO A 1 78 ? 6.839 1.673 3.914 1.00 93.12 78 PRO A O 1
ATOM 609 N N . ARG A 1 79 ? 7.416 0.095 5.407 1.00 92.44 79 ARG A N 1
ATOM 610 C CA . ARG A 1 79 ? 8.590 0.818 5.920 1.00 92.44 79 ARG A CA 1
ATOM 611 C C . ARG A 1 79 ? 9.902 0.375 5.293 1.00 92.44 79 ARG A C 1
ATOM 613 O O . ARG A 1 79 ? 10.885 1.072 5.481 1.00 92.44 79 ARG A O 1
ATOM 620 N N . THR A 1 80 ? 9.893 -0.741 4.572 1.00 92.69 80 THR A N 1
ATOM 621 C CA . THR A 1 80 ? 11.075 -1.324 3.935 1.00 92.69 80 THR A CA 1
ATOM 622 C C . THR A 1 80 ? 10.754 -1.762 2.513 1.00 92.69 80 THR A C 1
ATOM 624 O O . THR A 1 80 ? 9.579 -1.957 2.165 1.00 92.69 80 THR A O 1
ATOM 627 N N . ARG A 1 81 ? 11.804 -1.961 1.713 1.00 92.25 81 ARG A N 1
ATOM 628 C CA . ARG A 1 81 ? 11.722 -2.521 0.361 1.00 92.25 81 ARG A CA 1
ATOM 629 C C . ARG A 1 81 ? 11.028 -3.881 0.342 1.00 92.25 81 ARG A C 1
ATOM 631 O O . ARG A 1 81 ? 10.078 -4.087 -0.408 1.00 92.25 81 ARG A O 1
ATOM 638 N N . GLU A 1 82 ? 11.423 -4.775 1.245 1.00 92.50 82 GLU A N 1
ATOM 639 C CA . GLU A 1 82 ? 10.856 -6.121 1.357 1.00 92.50 82 GLU A CA 1
ATOM 640 C C . GLU A 1 82 ? 9.375 -6.064 1.736 1.00 92.50 82 GLU A C 1
ATOM 642 O O . GLU A 1 82 ? 8.569 -6.833 1.218 1.00 92.50 82 GLU A O 1
ATOM 647 N N . GLY A 1 83 ? 8.989 -5.121 2.603 1.00 93.81 83 GLY A N 1
ATOM 648 C CA . GLY A 1 83 ? 7.588 -4.903 2.953 1.00 93.81 83 GLY A CA 1
ATOM 649 C C . GLY A 1 83 ? 6.743 -4.440 1.762 1.00 93.81 83 GLY A C 1
ATOM 650 O O . GLY A 1 83 ? 5.567 -4.794 1.675 1.00 93.81 83 GLY A O 1
ATOM 651 N N . ALA A 1 84 ? 7.323 -3.667 0.841 1.00 95.25 84 ALA A N 1
ATOM 652 C CA . ALA A 1 84 ? 6.657 -3.276 -0.397 1.00 95.25 84 ALA A CA 1
ATOM 653 C C . ALA A 1 84 ? 6.492 -4.459 -1.349 1.00 95.25 84 ALA A C 1
ATOM 655 O O . ALA A 1 84 ? 5.390 -4.673 -1.848 1.00 95.25 84 ALA A O 1
ATOM 656 N N . ALA A 1 85 ? 7.532 -5.276 -1.516 1.00 95.00 85 ALA A N 1
ATOM 657 C CA . ALA A 1 85 ? 7.458 -6.485 -2.327 1.00 95.00 85 ALA A CA 1
ATOM 658 C C . ALA A 1 85 ? 6.447 -7.504 -1.779 1.00 95.00 85 ALA A C 1
ATOM 660 O O . ALA A 1 85 ? 5.641 -8.046 -2.532 1.00 95.00 85 ALA A O 1
ATOM 661 N N . GLU A 1 86 ? 6.428 -7.738 -0.464 1.00 93.50 86 GLU A N 1
ATOM 662 C CA . GLU A 1 86 ? 5.437 -8.607 0.185 1.00 93.50 86 GLU A CA 1
ATOM 663 C C . GLU A 1 86 ? 4.011 -8.111 -0.033 1.00 93.50 86 GLU A C 1
ATOM 665 O O . GLU A 1 86 ? 3.132 -8.894 -0.390 1.00 93.50 86 GLU A O 1
ATOM 670 N N . ARG A 1 87 ? 3.780 -6.809 0.154 1.00 93.81 87 ARG A N 1
ATOM 671 C CA . ARG A 1 87 ? 2.457 -6.216 -0.032 1.00 93.81 87 ARG A CA 1
ATOM 672 C C . ARG A 1 87 ? 2.005 -6.263 -1.484 1.00 93.81 87 ARG A C 1
ATOM 674 O O . ARG A 1 87 ? 0.855 -6.592 -1.740 1.00 93.81 87 ARG A O 1
ATOM 681 N N . PHE A 1 88 ? 2.901 -5.975 -2.421 1.00 96.00 88 PHE A N 1
ATOM 682 C CA . PHE A 1 88 ? 2.594 -6.053 -3.842 1.00 96.00 88 PHE A CA 1
ATOM 683 C C . PHE A 1 88 ? 2.220 -7.483 -4.255 1.00 96.00 88 PHE A C 1
ATOM 685 O O . PHE A 1 88 ? 1.208 -7.684 -4.919 1.00 96.00 88 PHE A O 1
ATOM 692 N N . ARG A 1 89 ? 2.987 -8.489 -3.806 1.00 94.81 89 ARG A N 1
ATOM 693 C CA . ARG A 1 89 ? 2.703 -9.911 -4.076 1.00 94.81 89 ARG A CA 1
ATOM 694 C C . ARG A 1 89 ? 1.399 -10.388 -3.429 1.00 94.81 89 ARG A C 1
ATOM 696 O O . ARG A 1 89 ? 0.738 -11.253 -3.992 1.00 94.81 89 ARG A O 1
ATOM 703 N N . ALA A 1 90 ? 1.046 -9.854 -2.258 1.00 92.69 90 ALA A N 1
ATOM 704 C CA . ALA A 1 90 ? -0.219 -10.160 -1.590 1.00 92.69 90 ALA A CA 1
ATOM 705 C C . ALA A 1 90 ? -1.434 -9.566 -2.323 1.00 92.69 90 ALA A C 1
ATOM 707 O O . ALA A 1 90 ? -2.516 -10.144 -2.258 1.00 92.69 90 ALA A O 1
ATOM 708 N N . GLY A 1 91 ? -1.249 -8.450 -3.033 1.00 93.62 91 GLY A N 1
ATOM 709 C CA . GLY A 1 91 ? -2.319 -7.751 -3.732 1.00 93.62 91 GLY A CA 1
ATOM 710 C C . GLY A 1 91 ? -3.222 -6.952 -2.791 1.00 93.62 91 GLY A C 1
ATOM 711 O O . GLY A 1 91 ? -2.851 -6.608 -1.665 1.00 93.62 91 GLY A O 1
ATOM 712 N N . PHE A 1 92 ? -4.408 -6.602 -3.281 1.00 89.44 92 PHE A N 1
ATOM 713 C CA . PHE A 1 92 ? -5.407 -5.898 -2.487 1.00 89.44 92 PHE A CA 1
ATOM 714 C C . PHE A 1 92 ? -6.208 -6.856 -1.605 1.00 89.44 92 PHE A C 1
ATOM 716 O O . PHE A 1 92 ? -6.617 -7.929 -2.038 1.00 89.44 92 PHE A O 1
ATOM 723 N N . ASP A 1 93 ? -6.545 -6.413 -0.393 1.00 85.62 93 ASP A N 1
ATOM 724 C CA . ASP A 1 93 ? -7.591 -7.078 0.381 1.00 85.62 93 ASP A CA 1
ATOM 725 C C . ASP A 1 93 ? -8.933 -6.984 -0.358 1.00 85.62 93 ASP A C 1
ATOM 727 O O . ASP A 1 93 ? -9.247 -5.975 -0.997 1.00 85.62 93 ASP A O 1
ATOM 731 N N . GLN A 1 94 ? -9.801 -7.975 -0.154 1.00 86.25 94 GLN A N 1
ATOM 732 C CA . GLN A 1 94 ? -11.107 -8.075 -0.817 1.00 86.25 94 GLN A CA 1
ATOM 733 C C . GLN A 1 94 ? -11.971 -6.801 -0.706 1.00 86.25 94 GLN A C 1
ATOM 735 O O . GLN A 1 94 ? -12.769 -6.486 -1.590 1.00 86.25 94 GLN A O 1
ATOM 740 N N . LYS A 1 95 ? -11.840 -6.050 0.393 1.00 84.75 95 LYS A N 1
ATOM 741 C CA . LYS A 1 95 ? -12.567 -4.789 0.609 1.00 84.75 95 LYS A CA 1
ATOM 742 C C . LYS A 1 95 ? -12.129 -3.676 -0.357 1.00 84.75 95 LYS A C 1
ATOM 744 O O . LYS A 1 95 ? -12.972 -2.887 -0.772 1.00 84.75 95 LYS A O 1
ATOM 749 N N . TYR A 1 96 ? -10.854 -3.648 -0.746 1.00 88.00 96 TYR A N 1
ATOM 750 C CA . TYR A 1 96 ? -10.334 -2.754 -1.782 1.00 88.00 96 TYR A CA 1
ATOM 751 C C . TYR A 1 96 ? -10.717 -3.241 -3.172 1.00 88.00 96 TYR A C 1
ATOM 753 O O . TYR A 1 96 ? -11.176 -2.435 -3.975 1.00 88.00 96 TYR A O 1
ATOM 761 N N . GLU A 1 97 ? -10.578 -4.544 -3.441 1.00 89.31 97 GLU A N 1
ATOM 762 C CA . GLU A 1 97 ? -10.928 -5.122 -4.744 1.00 89.31 97 GLU A CA 1
ATOM 763 C C . GLU A 1 97 ? -12.361 -4.771 -5.145 1.00 89.31 97 GLU A C 1
ATOM 765 O O . GLU A 1 97 ? -12.581 -4.290 -6.251 1.00 89.31 97 GLU A O 1
ATOM 770 N N . ARG A 1 98 ? -13.319 -4.907 -4.216 1.00 87.69 98 ARG A N 1
ATOM 771 C CA . ARG A 1 98 ? -14.726 -4.544 -4.454 1.00 87.69 98 ARG A CA 1
ATOM 772 C C . ARG A 1 98 ? -14.897 -3.084 -4.872 1.00 87.69 98 ARG A C 1
ATOM 774 O O . ARG A 1 98 ? -15.595 -2.815 -5.839 1.00 87.69 98 ARG A O 1
ATOM 781 N N . ILE A 1 99 ? -14.254 -2.157 -4.164 1.00 89.69 99 ILE A N 1
ATOM 782 C CA . ILE A 1 99 ? -14.343 -0.719 -4.457 1.00 89.69 99 ILE A CA 1
ATOM 783 C C . ILE A 1 99 ? -13.700 -0.408 -5.811 1.00 89.69 99 ILE A C 1
ATOM 785 O O . ILE A 1 99 ? -14.258 0.338 -6.612 1.00 89.69 99 ILE A O 1
ATOM 789 N N . ILE A 1 100 ? -12.534 -0.992 -6.090 1.00 91.38 100 ILE A N 1
ATOM 790 C CA . ILE A 1 100 ? -11.836 -0.794 -7.362 1.00 91.38 100 ILE A CA 1
ATOM 791 C C . ILE A 1 100 ? -12.678 -1.337 -8.519 1.00 91.38 100 ILE A C 1
ATOM 793 O O . ILE A 1 100 ? -12.808 -0.664 -9.537 1.00 91.38 100 ILE A O 1
ATOM 797 N N . ASP A 1 101 ? -13.289 -2.509 -8.362 1.00 90.50 101 ASP A N 1
ATOM 798 C CA . ASP A 1 101 ? -14.143 -3.110 -9.387 1.00 90.50 101 ASP A CA 1
ATOM 799 C C . ASP A 1 101 ? -15.438 -2.304 -9.610 1.00 90.50 101 ASP A C 1
ATOM 801 O O . ASP A 1 101 ? -15.919 -2.220 -10.744 1.00 90.50 101 ASP A O 1
ATOM 805 N N . GLU A 1 102 ? -15.976 -1.669 -8.561 1.00 89.12 102 GLU A N 1
ATOM 806 C CA . GLU A 1 102 ? -17.110 -0.737 -8.651 1.00 89.12 102 GLU A CA 1
ATOM 807 C C . GLU A 1 102 ? -16.749 0.543 -9.422 1.00 89.12 102 GLU A C 1
ATOM 809 O O . GLU A 1 102 ? -17.532 0.999 -10.257 1.00 89.12 102 GLU A O 1
ATOM 814 N N . ILE A 1 103 ? -15.561 1.107 -9.188 1.00 91.75 103 ILE A N 1
ATOM 815 C CA . ILE A 1 103 ? -15.090 2.324 -9.870 1.00 91.75 103 ILE A CA 1
ATOM 816 C C . ILE A 1 103 ? -14.672 2.026 -11.316 1.00 91.75 103 ILE A C 1
ATOM 818 O O . ILE A 1 103 ? -14.926 2.817 -12.225 1.00 91.75 103 ILE A O 1
ATOM 822 N N . ALA A 1 104 ? -14.004 0.895 -11.542 1.00 90.44 104 ALA A N 1
ATOM 823 C CA . ALA A 1 104 ? -13.238 0.635 -12.751 1.00 90.44 104 ALA A CA 1
ATOM 824 C C . ALA A 1 104 ? -13.508 -0.757 -13.340 1.00 90.44 104 ALA A C 1
ATOM 826 O O . ALA A 1 104 ? -12.614 -1.597 -13.467 1.00 90.44 104 ALA A O 1
ATOM 827 N N . SER A 1 105 ? -14.737 -0.977 -13.812 1.00 88.44 105 SER A N 1
ATOM 828 C CA . SER A 1 105 ? -15.063 -2.178 -14.587 1.00 88.44 105 SER A CA 1
ATOM 829 C C . SER A 1 105 ? -14.257 -2.220 -15.898 1.00 88.44 105 SER A C 1
ATOM 831 O O . SER A 1 105 ? -14.305 -1.296 -16.725 1.00 88.44 105 SER A O 1
ATOM 833 N N . CYS A 1 106 ? -13.460 -3.274 -16.077 1.00 89.50 106 CYS A N 1
ATOM 834 C CA . CYS A 1 106 ? -12.598 -3.455 -17.242 1.00 89.50 106 CYS A CA 1
ATOM 835 C C . CYS A 1 106 ? -12.278 -4.942 -17.506 1.00 89.50 106 CYS A C 1
ATOM 837 O O . CYS A 1 106 ? -12.431 -5.778 -16.612 1.00 89.50 106 CYS A O 1
ATOM 839 N N . PRO A 1 107 ? -11.845 -5.302 -18.732 1.00 90.12 107 PRO A N 1
ATOM 840 C CA . PRO A 1 107 ? -11.411 -6.663 -19.044 1.00 90.12 107 PRO A CA 1
ATOM 841 C C . PRO A 1 107 ? -10.201 -7.099 -18.196 1.00 90.12 107 PRO A C 1
ATOM 843 O O . PRO A 1 107 ? -9.402 -6.249 -17.799 1.00 90.12 107 PRO A O 1
ATOM 846 N N . PRO A 1 108 ? -9.966 -8.412 -17.996 1.00 90.44 108 PRO A N 1
ATOM 847 C CA . PRO A 1 108 ? -8.914 -8.907 -17.099 1.00 90.44 108 PRO A CA 1
ATOM 848 C C . PRO A 1 108 ? -7.503 -8.375 -17.392 1.00 90.44 108 PRO A C 1
ATOM 850 O O . PRO A 1 108 ? -6.736 -8.085 -16.478 1.00 90.44 108 PRO A O 1
ATOM 853 N N . ALA A 1 109 ? -7.135 -8.213 -18.668 1.00 88.81 109 ALA A N 1
ATOM 854 C CA . ALA A 1 109 ? -5.822 -7.682 -19.033 1.00 88.81 109 ALA A CA 1
ATOM 855 C C . ALA A 1 109 ? -5.649 -6.213 -18.614 1.00 88.81 109 ALA A C 1
ATOM 857 O O . ALA A 1 109 ? -4.597 -5.849 -18.097 1.00 88.81 109 ALA A O 1
ATOM 858 N N . ALA A 1 110 ? -6.687 -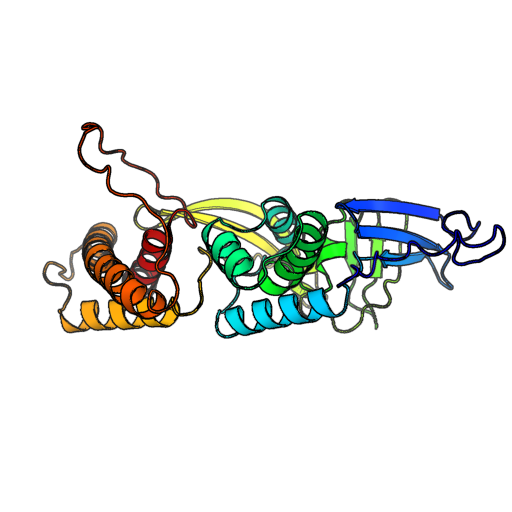5.399 -18.802 1.00 91.12 110 ALA A N 1
ATOM 859 C CA . ALA A 1 110 ? -6.709 -4.005 -18.381 1.00 91.12 110 ALA A CA 1
ATOM 860 C C . ALA A 1 110 ? -6.752 -3.889 -16.849 1.00 91.12 110 ALA A C 1
ATOM 862 O O . ALA A 1 110 ? -6.014 -3.090 -16.276 1.00 91.12 110 ALA A O 1
ATOM 863 N N . ARG A 1 111 ? -7.520 -4.767 -16.186 1.00 92.50 111 ARG A N 1
ATOM 864 C CA . ARG A 1 111 ? -7.606 -4.838 -14.723 1.00 92.50 111 ARG A CA 1
ATOM 865 C C . ARG A 1 111 ? -6.252 -5.087 -14.072 1.00 92.50 111 ARG A C 1
ATOM 867 O O . ARG A 1 111 ? -5.938 -4.400 -13.110 1.00 92.50 111 ARG A O 1
ATOM 874 N N . ARG A 1 112 ? -5.437 -5.999 -14.616 1.00 92.88 112 ARG A N 1
ATOM 875 C CA . ARG A 1 112 ? -4.080 -6.274 -14.103 1.00 92.88 112 ARG A CA 1
ATOM 876 C C . ARG A 1 112 ? -3.158 -5.055 -14.173 1.00 92.88 112 ARG A C 1
ATOM 878 O O . ARG A 1 112 ? -2.405 -4.810 -13.241 1.00 92.88 112 ARG A O 1
ATOM 885 N N . ARG A 1 113 ? -3.228 -4.271 -15.257 1.00 95.00 113 ARG A N 1
ATOM 886 C CA . ARG A 1 113 ? -2.419 -3.046 -15.395 1.00 95.00 113 ARG A CA 1
ATOM 887 C C . ARG A 1 113 ? -2.903 -1.950 -14.452 1.00 95.00 113 ARG A C 1
ATOM 889 O O . ARG A 1 113 ? -2.092 -1.317 -13.792 1.00 95.00 113 ARG A O 1
ATOM 896 N N . LEU A 1 114 ? -4.219 -1.767 -14.345 1.00 95.19 114 LEU A N 1
ATOM 897 C CA . LEU A 1 114 ? -4.808 -0.851 -13.369 1.00 95.19 114 LEU A CA 1
ATOM 898 C C . LEU A 1 114 ? -4.396 -1.226 -11.938 1.00 95.19 114 LEU A C 1
ATOM 900 O O . LEU A 1 114 ? -4.040 -0.356 -11.151 1.00 95.19 114 LEU A O 1
ATOM 904 N N . GLU A 1 115 ? -4.428 -2.519 -11.618 1.00 95.00 115 GLU A N 1
ATOM 905 C CA . GLU A 1 115 ? -4.047 -3.043 -10.310 1.00 95.00 115 GLU A CA 1
ATOM 906 C C . GLU A 1 115 ? -2.588 -2.775 -9.975 1.00 95.00 115 GLU A C 1
ATOM 908 O O . GLU A 1 115 ? -2.306 -2.334 -8.867 1.00 95.00 115 GLU A O 1
ATOM 913 N N . TYR A 1 116 ? -1.687 -2.994 -10.937 1.00 96.81 116 TYR A N 1
ATOM 914 C CA . TYR A 1 116 ? -0.267 -2.694 -10.790 1.00 96.81 116 TYR A CA 1
ATOM 915 C C . TYR A 1 116 ? -0.055 -1.254 -10.296 1.00 96.81 116 TYR A C 1
ATOM 917 O O . TYR A 1 116 ? 0.543 -1.048 -9.238 1.00 96.81 116 TYR A O 1
ATOM 925 N N . TYR A 1 117 ? -0.626 -0.268 -10.998 1.00 97.06 117 TYR A N 1
ATOM 926 C CA . TYR A 1 117 ? -0.485 1.139 -10.616 1.00 97.06 117 TYR A CA 1
ATOM 927 C C . TYR A 1 117 ? -1.209 1.472 -9.313 1.00 97.06 117 TYR A C 1
ATOM 929 O O . TYR A 1 117 ? -0.656 2.160 -8.456 1.00 97.06 117 TYR A O 1
ATOM 937 N N . ALA A 1 118 ? -2.424 0.954 -9.116 1.00 95.62 118 ALA A N 1
ATOM 938 C CA . ALA A 1 118 ? -3.173 1.185 -7.886 1.00 95.62 118 ALA A CA 1
ATOM 939 C C . ALA A 1 118 ? -2.427 0.630 -6.657 1.00 95.62 118 ALA A C 1
ATOM 941 O O . ALA A 1 118 ? -2.367 1.298 -5.625 1.00 95.62 118 ALA A O 1
ATOM 942 N N . LEU A 1 119 ? -1.809 -0.552 -6.754 1.00 95.50 119 LEU A N 1
ATOM 943 C CA . LEU A 1 119 ? -0.969 -1.112 -5.692 1.00 95.50 119 LEU A CA 1
ATOM 944 C C . LEU A 1 119 ? 0.290 -0.278 -5.478 1.00 95.50 119 LEU A C 1
ATOM 946 O O . LEU A 1 119 ? 0.606 0.049 -4.330 1.00 95.50 119 LEU A O 1
ATOM 950 N N . ALA A 1 120 ? 0.995 0.079 -6.555 1.00 96.00 120 ALA A N 1
ATOM 951 C CA . ALA A 1 120 ? 2.213 0.879 -6.482 1.00 96.00 120 ALA A CA 1
ATOM 952 C C . ALA A 1 120 ? 1.967 2.197 -5.732 1.00 96.00 120 ALA A C 1
ATOM 954 O O . ALA A 1 120 ? 2.680 2.543 -4.784 1.00 96.00 120 ALA A O 1
ATOM 955 N N . GLU A 1 121 ? 0.895 2.895 -6.091 1.00 93.62 121 GLU A N 1
ATOM 956 C CA . GLU A 1 121 ? 0.634 4.257 -5.641 1.00 93.62 121 GLU A CA 1
ATOM 957 C C . GLU A 1 121 ? -0.135 4.337 -4.335 1.00 93.62 121 GLU A C 1
ATOM 959 O O . GLU A 1 121 ? 0.208 5.170 -3.501 1.00 93.62 121 GLU A O 1
ATOM 964 N N . LEU A 1 122 ? -1.137 3.484 -4.114 1.00 92.38 122 LEU A N 1
ATOM 965 C CA . LEU A 1 122 ? -1.942 3.536 -2.890 1.00 92.38 122 LEU A CA 1
ATOM 966 C C . LEU A 1 122 ? -1.302 2.739 -1.757 1.00 92.38 122 LEU A C 1
ATOM 968 O O . LEU A 1 122 ? -1.457 3.090 -0.588 1.00 92.38 122 LEU A O 1
ATOM 972 N N . ARG A 1 123 ? -0.615 1.639 -2.084 1.00 92.38 123 ARG A N 1
ATOM 973 C CA . ARG A 1 123 ? -0.254 0.611 -1.098 1.00 92.38 123 ARG A CA 1
ATOM 974 C C . ARG A 1 123 ? 1.242 0.371 -0.954 1.00 92.38 123 ARG A C 1
ATOM 976 O O . ARG A 1 123 ? 1.641 -0.129 0.097 1.00 92.38 123 ARG A O 1
ATOM 983 N N . CYS A 1 124 ? 2.059 0.740 -1.938 1.00 95.56 124 CYS A N 1
ATOM 984 C CA . CYS A 1 124 ? 3.503 0.497 -1.944 1.00 95.56 124 CYS A CA 1
ATOM 985 C C . CYS A 1 124 ? 4.303 1.813 -1.905 1.00 95.56 124 CYS A C 1
ATOM 987 O O . CYS A 1 124 ? 3.971 2.714 -1.126 1.00 95.56 124 CYS A O 1
ATOM 989 N N . LEU A 1 125 ? 5.390 1.898 -2.679 1.00 95.69 125 LEU A N 1
ATOM 990 C CA . LEU A 1 125 ? 6.382 2.978 -2.642 1.00 95.69 125 LEU A CA 1
ATOM 991 C C . LEU A 1 125 ? 6.327 3.857 -3.902 1.00 95.69 125 LEU A C 1
ATOM 993 O O . LEU A 1 125 ? 7.350 4.388 -4.330 1.00 95.69 125 LEU A O 1
ATOM 997 N N . GLY A 1 126 ? 5.149 4.007 -4.517 1.00 94.62 126 GLY A N 1
ATOM 998 C CA . GLY A 1 126 ? 4.961 4.854 -5.698 1.00 94.62 126 GLY A CA 1
ATOM 999 C C . GLY A 1 126 ? 5.906 4.452 -6.832 1.00 94.62 126 GLY A C 1
ATOM 1000 O O . GLY A 1 126 ? 6.023 3.263 -7.129 1.00 94.62 126 GLY A O 1
ATOM 1001 N N . ALA A 1 127 ? 6.631 5.425 -7.390 1.00 93.69 127 ALA A N 1
ATOM 1002 C CA . ALA A 1 127 ? 7.615 5.225 -8.461 1.00 93.69 127 ALA A CA 1
ATOM 1003 C C . ALA A 1 127 ? 8.788 4.294 -8.082 1.00 93.69 127 ALA A C 1
ATOM 1005 O O . ALA A 1 127 ? 9.422 3.697 -8.946 1.00 93.69 127 ALA A O 1
ATOM 1006 N N . LEU A 1 128 ? 9.071 4.111 -6.787 1.00 96.19 128 LEU A N 1
ATOM 1007 C CA . LEU A 1 128 ? 10.090 3.158 -6.332 1.00 9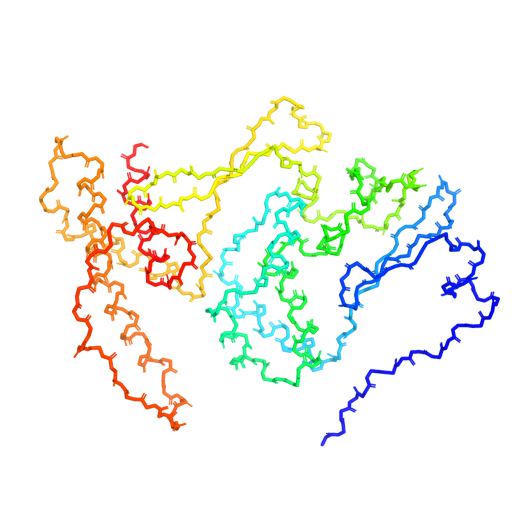6.19 128 LEU A CA 1
ATOM 1008 C C . LEU A 1 128 ? 9.553 1.732 -6.189 1.00 96.19 128 LEU A C 1
ATOM 1010 O O . LEU A 1 128 ? 10.319 0.826 -5.878 1.00 96.19 128 LEU A O 1
ATOM 1014 N N . THR A 1 129 ? 8.256 1.503 -6.413 1.00 97.00 129 THR A N 1
ATOM 1015 C CA . THR A 1 129 ? 7.672 0.157 -6.360 1.00 97.00 129 THR A CA 1
ATOM 1016 C C . THR A 1 129 ? 8.380 -0.817 -7.301 1.00 97.00 129 THR A C 1
ATOM 1018 O O . THR A 1 129 ? 8.840 -1.820 -6.771 1.00 97.00 129 THR A O 1
ATOM 1021 N N . PRO A 1 130 ? 8.551 -0.568 -8.618 1.00 97.06 130 PRO A N 1
ATOM 1022 C CA . PRO A 1 130 ? 9.262 -1.500 -9.504 1.00 97.06 130 PRO A CA 1
ATOM 1023 C C . PRO A 1 130 ? 10.641 -1.919 -8.974 1.00 97.06 130 PRO A C 1
ATOM 1025 O O . PRO A 1 130 ? 10.935 -3.107 -8.896 1.00 97.06 130 PRO A O 1
ATOM 1028 N N . HIS A 1 131 ? 11.435 -0.954 -8.513 1.00 96.31 131 HIS A N 1
ATOM 1029 C CA . HIS A 1 131 ? 12.744 -1.179 -7.896 1.00 96.31 131 HIS A CA 1
ATOM 1030 C C . HIS A 1 131 ? 12.640 -1.996 -6.605 1.00 96.31 131 HIS A C 1
ATOM 1032 O O . HIS A 1 131 ? 13.501 -2.806 -6.283 1.00 96.31 131 HIS A O 1
ATOM 1038 N N . ALA A 1 132 ? 11.571 -1.807 -5.832 1.00 95.88 132 ALA A N 1
ATOM 1039 C CA . ALA A 1 132 ? 11.361 -2.576 -4.617 1.00 95.88 132 ALA A CA 1
ATOM 1040 C C . ALA A 1 132 ? 10.990 -4.039 -4.876 1.00 95.88 132 ALA A C 1
ATOM 1042 O O . ALA A 1 132 ? 11.220 -4.870 -4.001 1.00 95.88 132 ALA A O 1
ATOM 1043 N N . LEU A 1 133 ? 10.424 -4.346 -6.047 1.00 96.88 133 LEU A N 1
ATOM 1044 C CA . LEU A 1 133 ? 10.066 -5.708 -6.448 1.00 96.88 133 LEU A CA 1
ATOM 1045 C C . LEU A 1 133 ? 11.259 -6.511 -6.968 1.00 96.88 133 LEU A C 1
ATOM 1047 O O . LEU A 1 133 ? 11.160 -7.734 -7.039 1.00 96.88 133 LEU A O 1
ATOM 1051 N N . ASP A 1 134 ? 12.349 -5.842 -7.340 1.00 96.38 134 ASP A N 1
ATOM 1052 C CA . ASP A 1 134 ? 13.527 -6.498 -7.883 1.00 96.38 134 ASP A CA 1
ATOM 1053 C C . ASP A 1 134 ? 14.440 -7.024 -6.771 1.00 96.38 134 ASP A C 1
ATOM 1055 O O . ASP A 1 134 ? 15.086 -6.273 -6.034 1.00 96.38 134 ASP A O 1
ATOM 1059 N N . ASP A 1 135 ? 14.493 -8.348 -6.655 1.00 92.88 135 ASP A N 1
ATOM 1060 C CA . AS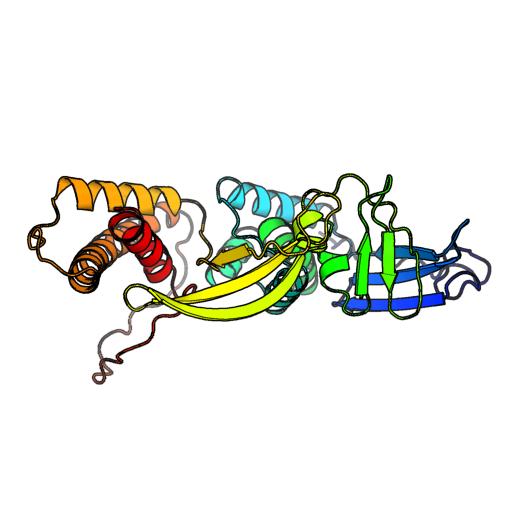P A 1 135 ? 15.323 -9.041 -5.676 1.00 92.88 135 ASP A CA 1
ATOM 1061 C C . ASP A 1 135 ? 16.826 -9.021 -6.055 1.00 92.88 135 ASP A C 1
ATOM 1063 O O . ASP A 1 135 ? 17.658 -9.337 -5.206 1.00 92.88 135 ASP A O 1
ATOM 1067 N N . SER A 1 136 ? 17.198 -8.624 -7.283 1.00 93.44 136 SER A N 1
ATOM 1068 C CA . SER A 1 136 ? 18.601 -8.490 -7.720 1.00 93.44 136 SER A CA 1
ATOM 1069 C C . SER A 1 136 ? 19.300 -7.238 -7.176 1.00 93.44 136 SER A C 1
ATOM 1071 O O . SER A 1 136 ? 20.533 -7.188 -7.134 1.00 93.44 136 SER A O 1
ATOM 1073 N N . ILE A 1 137 ? 18.520 -6.238 -6.749 1.00 93.06 137 ILE A N 1
ATOM 1074 C CA . ILE A 1 137 ? 19.022 -5.021 -6.112 1.00 93.06 137 ILE A CA 1
ATOM 1075 C C . ILE A 1 137 ? 19.438 -5.363 -4.679 1.00 93.06 137 ILE A C 1
ATOM 1077 O O . ILE A 1 137 ? 18.614 -5.747 -3.841 1.00 93.06 137 ILE A O 1
ATOM 1081 N N . GLU A 1 138 ? 20.720 -5.168 -4.380 1.00 88.75 138 GLU A N 1
ATOM 1082 C CA . GLU A 1 138 ? 21.301 -5.434 -3.063 1.00 88.75 138 GLU A CA 1
ATOM 1083 C C . GLU A 1 138 ? 21.367 -4.171 -2.203 1.00 88.75 138 GLU A C 1
ATOM 1085 O O . GLU A 1 138 ? 21.040 -4.197 -1.014 1.00 88.75 138 GLU A O 1
ATOM 1090 N N . VAL A 1 139 ? 21.789 -3.053 -2.801 1.00 88.25 139 VAL A N 1
ATOM 1091 C CA . VAL A 1 139 ? 21.963 -1.772 -2.106 1.00 88.25 139 VAL A CA 1
ATOM 1092 C C . VAL A 1 139 ? 21.418 -0.633 -2.958 1.00 88.25 139 VAL A C 1
ATOM 1094 O O . VAL A 1 139 ? 21.546 -0.632 -4.178 1.00 88.25 139 VAL A O 1
ATOM 1097 N N . ALA A 1 140 ? 20.823 0.349 -2.287 1.00 88.69 140 ALA A N 1
ATOM 1098 C CA . ALA A 1 140 ? 20.357 1.593 -2.871 1.00 88.69 140 ALA A CA 1
ATOM 1099 C C . ALA A 1 140 ? 21.062 2.770 -2.195 1.00 88.69 140 ALA A C 1
ATOM 1101 O O . ALA A 1 140 ? 20.977 2.924 -0.974 1.00 88.69 140 ALA A O 1
ATOM 1102 N N . ASP A 1 141 ? 21.733 3.591 -2.993 1.00 85.94 141 ASP A N 1
ATOM 1103 C CA . ASP A 1 141 ? 22.417 4.806 -2.574 1.00 85.94 141 ASP A CA 1
ATOM 1104 C C . ASP A 1 141 ? 21.683 6.027 -3.144 1.00 85.94 141 ASP A C 1
ATOM 1106 O O . ASP A 1 141 ? 21.572 6.199 -4.355 1.00 85.94 141 ASP A O 1
ATOM 1110 N N . ALA A 1 142 ? 21.166 6.873 -2.258 1.00 84.19 142 ALA A N 1
ATOM 1111 C CA . ALA A 1 142 ? 20.440 8.091 -2.613 1.00 84.19 142 ALA A CA 1
ATOM 1112 C C . ALA A 1 142 ? 21.163 9.365 -2.150 1.00 84.19 142 ALA A C 1
ATOM 1114 O O . ALA A 1 142 ? 20.533 10.362 -1.808 1.00 84.19 142 ALA A O 1
ATOM 1115 N N . THR A 1 143 ? 22.489 9.300 -2.047 1.00 77.12 143 THR A N 1
ATOM 1116 C CA . THR A 1 143 ? 23.319 10.383 -1.503 1.00 77.12 143 THR A CA 1
ATOM 1117 C C . THR A 1 143 ? 23.839 11.336 -2.573 1.00 77.12 143 THR A C 1
ATOM 1119 O O . THR A 1 143 ? 24.225 12.463 -2.257 1.00 77.12 143 THR A O 1
ATOM 1122 N N . GLY A 1 144 ? 23.842 10.887 -3.830 1.00 79.06 144 GLY A N 1
ATOM 1123 C CA . GLY A 1 144 ? 24.149 11.701 -5.000 1.00 79.06 144 GLY A CA 1
ATOM 1124 C C . GLY A 1 144 ? 22.959 12.534 -5.481 1.00 79.06 144 GLY A C 1
ATOM 1125 O O . GLY A 1 144 ? 21.956 12.691 -4.790 1.00 79.06 144 GLY A O 1
ATOM 1126 N N . GLU A 1 145 ? 23.073 13.066 -6.700 1.00 84.56 145 GLU A N 1
ATOM 1127 C CA . GLU A 1 145 ? 21.986 13.819 -7.353 1.00 84.56 145 GLU A CA 1
ATOM 1128 C C . GLU A 1 145 ? 20.811 12.930 -7.787 1.00 84.56 145 GLU A C 1
ATOM 1130 O O . GLU A 1 145 ? 19.708 13.424 -8.020 1.00 84.56 145 GLU A O 1
ATOM 1135 N N . GLU A 1 146 ? 21.052 11.628 -7.917 1.00 91.12 146 GLU A N 1
ATOM 1136 C CA . GLU A 1 146 ? 20.073 10.623 -8.309 1.00 91.12 146 GLU A CA 1
ATOM 1137 C C . GLU A 1 146 ? 20.279 9.324 -7.526 1.00 91.12 146 GLU A C 1
ATOM 1139 O O . GLU A 1 146 ? 21.332 9.094 -6.924 1.00 91.12 146 GLU A O 1
ATOM 1144 N N . LEU A 1 147 ? 19.258 8.471 -7.548 1.00 91.50 147 LEU A N 1
ATOM 1145 C CA . LEU A 1 147 ? 19.303 7.138 -6.970 1.00 91.50 147 LEU A CA 1
ATOM 1146 C C . LEU A 1 147 ? 20.239 6.240 -7.793 1.00 91.50 147 LEU A C 1
ATOM 1148 O O . LEU A 1 147 ? 20.002 5.986 -8.977 1.00 91.50 147 LEU A O 1
ATOM 1152 N N . SER A 1 148 ? 21.271 5.728 -7.132 1.00 92.50 148 SER A N 1
ATOM 1153 C CA . SER A 1 148 ? 22.204 4.731 -7.650 1.00 92.50 148 SER A CA 1
ATOM 1154 C C . SER A 1 148 ? 21.953 3.385 -6.975 1.00 92.50 148 SER A C 1
ATOM 1156 O O . SER A 1 148 ? 21.697 3.308 -5.772 1.00 92.50 148 SER A O 1
ATOM 1158 N N . LEU A 1 149 ? 22.016 2.306 -7.744 1.00 93.12 149 LEU A N 1
ATOM 1159 C CA . LEU A 1 149 ? 21.757 0.948 -7.285 1.00 93.12 149 LEU A CA 1
ATOM 1160 C C . LEU A 1 149 ? 23.009 0.093 -7.413 1.00 93.12 149 LEU A C 1
ATOM 1162 O O . LEU A 1 149 ? 23.807 0.244 -8.335 1.00 93.12 149 LEU A O 1
ATOM 1166 N N . HIS A 1 150 ? 23.177 -0.832 -6.480 1.00 93.56 150 HIS A N 1
ATOM 1167 C CA . HIS A 1 150 ? 24.130 -1.920 -6.603 1.00 93.56 150 HIS A CA 1
ATOM 1168 C C . HIS A 1 150 ? 23.325 -3.200 -6.772 1.00 93.56 150 HIS A C 1
ATOM 1170 O O . HIS A 1 150 ? 22.643 -3.641 -5.842 1.00 93.56 150 HIS A O 1
ATOM 1176 N N . LEU A 1 151 ? 23.389 -3.766 -7.970 1.00 94.31 151 LEU A N 1
ATOM 1177 C CA . LEU A 1 151 ? 22.872 -5.092 -8.264 1.00 94.31 151 LEU A CA 1
ATOM 1178 C C . LEU A 1 151 ? 23.979 -6.120 -8.025 1.00 94.31 151 LEU A C 1
ATOM 1180 O O . LEU A 1 151 ? 25.163 -5.785 -8.087 1.00 94.31 151 LEU A O 1
ATOM 1184 N N . ALA A 1 152 ? 23.596 -7.385 -7.848 1.00 91.31 152 ALA A N 1
ATOM 1185 C CA . ALA A 1 152 ? 24.530 -8.491 -7.606 1.00 91.31 152 ALA A CA 1
ATOM 1186 C C . ALA A 1 152 ? 25.713 -8.548 -8.598 1.00 91.31 152 ALA A C 1
ATOM 1188 O O . ALA A 1 152 ? 26.838 -8.866 -8.215 1.00 91.31 152 ALA A O 1
ATOM 1189 N N . ASN A 1 153 ? 25.467 -8.216 -9.872 1.00 93.25 153 ASN A N 1
ATOM 1190 C CA . ASN A 1 153 ? 26.476 -8.263 -10.937 1.00 93.25 153 ASN A CA 1
ATOM 1191 C C . ASN A 1 153 ? 26.867 -6.882 -11.489 1.00 93.25 153 ASN A C 1
ATOM 1193 O O . ASN A 1 153 ? 27.830 -6.788 -12.251 1.00 93.25 153 ASN A O 1
ATOM 1197 N N . TYR A 1 154 ? 26.136 -5.821 -11.132 1.00 93.94 154 TYR A N 1
ATOM 1198 C CA . TYR A 1 154 ? 26.243 -4.512 -11.779 1.00 93.94 154 TYR A CA 1
ATOM 1199 C C . TYR A 1 154 ? 26.193 -3.396 -10.740 1.00 93.94 154 TYR A C 1
ATOM 1201 O O . TYR A 1 154 ? 25.152 -3.121 -10.144 1.00 93.94 154 TYR A O 1
ATOM 1209 N N . ALA A 1 155 ? 27.333 -2.746 -10.516 1.00 91.75 155 ALA A N 1
ATOM 1210 C CA . ALA A 1 155 ? 27.441 -1.634 -9.584 1.00 91.75 155 ALA A CA 1
ATOM 1211 C C . ALA A 1 155 ? 28.576 -0.676 -9.991 1.00 91.75 155 ALA A C 1
ATOM 1213 O O . ALA A 1 155 ? 29.647 -1.145 -10.390 1.00 91.75 155 ALA A O 1
ATOM 1214 N N . PRO A 1 156 ? 28.392 0.646 -9.833 1.00 93.06 156 PRO A N 1
ATOM 1215 C CA . PRO A 1 156 ? 27.122 1.330 -9.567 1.00 93.06 156 PRO A CA 1
ATOM 1216 C C . PRO A 1 156 ? 26.232 1.383 -10.824 1.00 93.06 156 PRO A C 1
ATOM 1218 O O . PRO A 1 156 ? 26.741 1.440 -11.948 1.00 93.06 156 PRO A O 1
ATOM 1221 N N . ALA A 1 157 ? 24.913 1.385 -10.629 1.00 95.31 157 ALA A N 1
ATOM 1222 C CA . ALA A 1 157 ? 23.916 1.509 -11.687 1.00 95.31 157 ALA A CA 1
ATOM 1223 C C . ALA A 1 157 ? 23.017 2.737 -11.460 1.00 95.31 157 ALA A C 1
ATOM 1225 O O . ALA A 1 157 ? 22.241 2.793 -10.508 1.00 95.31 157 ALA A O 1
ATOM 1226 N N . ALA A 1 158 ? 23.140 3.727 -12.339 1.00 95.00 158 ALA A N 1
ATOM 1227 C CA . ALA A 1 158 ? 22.358 4.958 -12.340 1.00 95.00 158 ALA A CA 1
ATOM 1228 C C . ALA A 1 158 ? 20.907 4.697 -12.764 1.00 95.00 158 ALA A C 1
ATOM 1230 O O . ALA A 1 158 ? 20.693 4.011 -13.759 1.00 95.00 158 ALA A O 1
ATOM 1231 N N . THR A 1 159 ? 19.921 5.284 -12.078 1.00 93.88 159 THR A N 1
ATOM 1232 C CA . THR A 1 159 ? 18.489 5.110 -12.420 1.00 93.88 159 THR A CA 1
ATOM 1233 C C . THR A 1 159 ? 17.844 6.328 -13.081 1.00 93.88 159 THR A C 1
ATOM 1235 O O . THR A 1 159 ? 16.724 6.239 -13.571 1.00 93.88 159 THR A O 1
ATOM 1238 N N . GLY A 1 160 ? 18.486 7.502 -13.042 1.00 92.06 160 GLY A N 1
ATOM 1239 C CA . GLY A 1 160 ? 17.856 8.765 -13.451 1.00 92.06 160 GLY A CA 1
ATOM 1240 C C . GLY A 1 160 ? 16.800 9.308 -12.474 1.00 92.06 160 GLY A C 1
ATOM 1241 O O . GLY A 1 160 ? 16.279 10.407 -12.681 1.00 92.06 160 GLY A O 1
ATOM 1242 N N . ILE A 1 161 ? 16.470 8.580 -11.400 1.00 92.25 161 ILE A N 1
ATOM 1243 C CA . ILE A 1 161 ? 15.434 8.970 -10.437 1.00 92.25 161 ILE A CA 1
ATOM 1244 C C . ILE A 1 161 ? 16.006 9.964 -9.431 1.00 92.25 161 ILE A C 1
ATOM 1246 O O . ILE A 1 161 ? 16.940 9.657 -8.692 1.00 92.25 161 ILE A O 1
ATOM 1250 N N . ARG A 1 162 ? 15.385 11.141 -9.349 1.00 91.44 162 ARG A N 1
ATOM 1251 C CA . ARG A 1 162 ? 15.744 12.217 -8.415 1.00 91.44 162 ARG A CA 1
ATOM 1252 C C . ARG A 1 162 ? 14.608 12.464 -7.427 1.00 91.44 162 ARG A C 1
ATOM 1254 O O . ARG A 1 162 ? 13.446 12.270 -7.777 1.00 91.44 162 ARG A O 1
ATOM 1261 N N . ASP A 1 163 ? 14.946 12.879 -6.206 1.00 84.69 163 ASP A N 1
ATOM 1262 C CA . ASP A 1 163 ? 14.000 13.341 -5.173 1.00 84.69 163 ASP A CA 1
ATOM 1263 C C . ASP A 1 163 ? 12.792 12.415 -4.909 1.00 84.69 163 ASP A C 1
ATOM 1265 O O . ASP A 1 163 ? 11.685 12.872 -4.616 1.00 84.69 163 ASP A O 1
ATOM 1269 N N . ALA A 1 164 ? 12.966 11.094 -5.015 1.00 87.31 164 ALA A N 1
ATOM 1270 C CA . ALA A 1 164 ? 11.845 10.174 -4.856 1.00 87.31 164 ALA A CA 1
ATOM 1271 C C . ALA A 1 164 ? 11.299 10.156 -3.410 1.00 87.31 164 ALA A C 1
ATOM 1273 O O . ALA A 1 164 ? 12.025 9.935 -2.440 1.00 87.31 164 ALA A O 1
ATOM 1274 N N . GLU A 1 165 ? 9.979 10.325 -3.273 1.00 88.56 165 GLU A N 1
ATOM 1275 C CA . GLU A 1 165 ? 9.272 10.527 -1.993 1.00 88.56 165 GLU A CA 1
ATOM 1276 C C . GLU A 1 165 ? 9.580 9.452 -0.935 1.00 88.56 165 GLU A C 1
ATOM 1278 O O . GLU A 1 165 ? 9.684 9.735 0.259 1.00 88.56 165 GLU A O 1
ATOM 1283 N N . PHE A 1 166 ? 9.747 8.198 -1.363 1.00 91.62 166 PHE A N 1
ATOM 1284 C CA . PHE A 1 166 ? 9.887 7.051 -0.466 1.00 91.62 166 PHE A CA 1
ATOM 1285 C C . PHE A 1 166 ? 11.306 6.489 -0.376 1.00 91.62 166 PHE A C 1
ATOM 1287 O O . PHE A 1 166 ? 11.473 5.370 0.111 1.00 91.62 166 PHE A O 1
ATOM 1294 N N . VAL A 1 167 ? 12.325 7.252 -0.781 1.00 90.56 167 VAL A N 1
ATOM 1295 C CA . VAL A 1 167 ? 13.737 6.831 -0.755 1.00 90.56 167 VAL A CA 1
ATOM 1296 C C . VAL A 1 167 ? 14.154 6.264 0.605 1.00 90.56 167 VAL A C 1
ATOM 1298 O O . VAL A 1 167 ? 14.726 5.182 0.662 1.00 90.56 167 VAL A O 1
ATOM 1301 N N . GLY A 1 168 ? 13.786 6.906 1.719 1.00 88.50 168 GLY A N 1
ATOM 1302 C CA . GLY A 1 168 ? 14.151 6.398 3.048 1.00 88.50 168 GLY A CA 1
ATOM 1303 C C . GLY A 1 168 ? 13.542 5.040 3.397 1.00 88.50 168 GLY A C 1
ATOM 1304 O O . GLY A 1 168 ? 14.192 4.224 4.043 1.00 88.50 168 GLY A O 1
ATOM 1305 N N . ARG A 1 169 ? 12.321 4.762 2.923 1.00 92.12 169 ARG A N 1
ATOM 1306 C CA . ARG A 1 169 ? 11.660 3.455 3.091 1.00 92.12 169 ARG A CA 1
ATOM 1307 C C . ARG A 1 169 ? 12.214 2.422 2.113 1.00 92.12 169 ARG A C 1
ATOM 1309 O O . ARG A 1 169 ? 12.272 1.245 2.441 1.00 92.12 169 ARG A O 1
ATOM 1316 N N . PHE A 1 170 ? 12.602 2.850 0.917 1.00 92.75 170 PHE A N 1
ATOM 1317 C CA . PHE A 1 170 ? 13.215 1.993 -0.091 1.00 92.75 170 PHE A CA 1
ATOM 1318 C C . PHE A 1 170 ? 14.619 1.532 0.330 1.00 92.75 170 PHE A C 1
ATOM 1320 O O . PHE A 1 170 ? 14.926 0.350 0.227 1.00 92.75 170 PHE A O 1
ATOM 1327 N N . SER A 1 171 ? 15.434 2.425 0.893 1.00 88.75 171 SER A N 1
ATOM 1328 C CA . SER A 1 171 ? 16.763 2.097 1.430 1.00 88.75 171 SER A CA 1
ATOM 1329 C C . SER A 1 171 ? 16.718 1.452 2.821 1.00 88.75 171 SER A C 1
ATOM 1331 O O . SER A 1 171 ? 17.760 1.097 3.372 1.00 88.75 171 SER A O 1
ATOM 1333 N N . ALA A 1 172 ? 15.539 1.323 3.435 1.00 89.25 172 ALA A N 1
ATOM 1334 C CA . ALA A 1 172 ? 15.411 0.684 4.734 1.00 89.25 172 ALA A CA 1
ATOM 1335 C C . ALA A 1 172 ? 15.501 -0.839 4.619 1.00 89.25 172 ALA A C 1
ATOM 1337 O O . ALA A 1 172 ? 14.841 -1.466 3.792 1.00 89.25 172 ALA A O 1
ATOM 1338 N N . GLU A 1 173 ? 16.276 -1.420 5.525 1.00 86.56 173 GLU A N 1
ATOM 1339 C CA . GLU A 1 173 ? 16.486 -2.854 5.661 1.00 86.56 173 GLU A CA 1
ATOM 1340 C C . GLU A 1 173 ? 15.613 -3.391 6.792 1.00 86.56 173 GLU A C 1
ATOM 1342 O O . GLU A 1 173 ? 15.636 -2.880 7.922 1.00 86.56 173 GLU A O 1
ATOM 1347 N N . ARG A 1 174 ? 14.866 -4.460 6.515 1.00 91.81 174 ARG A N 1
ATOM 1348 C CA . ARG A 1 174 ? 14.149 -5.184 7.562 1.00 91.81 174 ARG A CA 1
ATOM 1349 C C . ARG A 1 174 ? 15.108 -6.083 8.341 1.00 91.81 174 ARG A C 1
ATOM 1351 O O . ARG A 1 174 ? 15.693 -7.000 7.782 1.00 91.81 174 ARG A O 1
ATOM 1358 N N . ILE A 1 175 ? 15.176 -5.879 9.655 1.00 91.94 175 ILE A N 1
ATOM 1359 C CA . ILE A 1 175 ? 15.952 -6.732 10.564 1.00 91.94 175 ILE A CA 1
ATOM 1360 C C . ILE A 1 175 ? 15.146 -7.983 10.915 1.00 91.94 175 ILE A C 1
ATOM 1362 O O . ILE A 1 175 ? 15.647 -9.098 10.826 1.00 91.94 175 ILE A O 1
ATOM 1366 N N . GLU A 1 176 ? 13.889 -7.807 11.327 1.00 92.81 176 GLU A N 1
ATOM 1367 C CA . GLU A 1 176 ? 13.000 -8.919 11.673 1.00 92.81 176 GLU A CA 1
ATOM 1368 C C . GLU A 1 176 ? 11.523 -8.515 11.623 1.00 92.81 176 GLU A C 1
ATOM 1370 O O . GLU A 1 176 ? 11.167 -7.332 11.586 1.00 92.81 176 GLU A O 1
ATOM 1375 N N . ARG A 1 177 ? 10.658 -9.530 11.655 1.00 92.50 177 ARG A N 1
ATOM 1376 C CA . ARG A 1 177 ? 9.208 -9.403 11.776 1.00 92.50 177 ARG A CA 1
ATOM 1377 C C . ARG A 1 177 ? 8.718 -10.365 12.851 1.00 92.50 177 ARG A C 1
ATOM 1379 O O . ARG A 1 177 ? 9.061 -11.543 12.816 1.00 92.50 177 ARG A O 1
ATOM 1386 N N . TYR A 1 178 ? 7.897 -9.871 13.766 1.00 89.69 178 TYR A N 1
ATOM 1387 C CA . TYR A 1 178 ? 7.271 -10.671 14.817 1.00 89.69 178 TYR A CA 1
ATOM 1388 C C . TYR A 1 178 ? 5.860 -10.154 15.107 1.00 89.69 178 TYR A C 1
ATOM 1390 O O . TYR A 1 178 ? 5.439 -9.142 14.551 1.00 89.69 178 TYR A O 1
ATOM 1398 N N . THR A 1 179 ? 5.113 -10.864 15.946 1.00 91.38 179 THR A N 1
ATOM 1399 C CA . THR A 1 179 ? 3.749 -10.489 16.333 1.00 91.38 179 THR A CA 1
ATOM 1400 C C . THR A 1 179 ? 3.728 -10.139 17.812 1.00 91.38 179 THR A C 1
ATOM 1402 O O . THR A 1 179 ? 4.369 -10.816 18.616 1.00 91.38 179 THR A O 1
ATOM 1405 N N . VAL A 1 180 ? 2.999 -9.083 18.163 1.00 90.69 180 VAL A N 1
ATOM 1406 C CA . VAL A 1 180 ? 2.687 -8.736 19.551 1.00 90.69 180 VAL A CA 1
ATOM 1407 C C . VAL A 1 180 ? 1.191 -8.857 19.778 1.00 90.69 180 VAL A C 1
ATOM 1409 O O . VAL A 1 180 ? 0.396 -8.470 18.922 1.00 90.69 180 VAL A O 1
ATOM 1412 N N . GLU A 1 181 ? 0.807 -9.374 20.938 1.00 89.00 181 GLU A N 1
ATOM 1413 C CA . GLU A 1 181 ? -0.595 -9.410 21.326 1.00 89.00 181 GLU A CA 1
ATOM 1414 C C . GLU A 1 181 ? -1.011 -8.039 21.875 1.00 89.00 181 GLU A C 1
ATOM 1416 O O . GLU A 1 181 ? -0.411 -7.514 22.816 1.00 89.00 181 GLU A O 1
ATOM 1421 N N . PHE A 1 182 ? -2.063 -7.456 21.306 1.00 86.31 182 PHE A N 1
ATOM 1422 C CA . PHE A 1 182 ? -2.689 -6.240 21.811 1.00 86.31 182 PHE A CA 1
ATOM 1423 C C . PHE A 1 182 ? -4.189 -6.452 21.957 1.00 86.31 182 PHE A C 1
ATOM 1425 O O . PHE A 1 182 ? -4.919 -6.549 20.974 1.00 86.31 182 PHE A O 1
ATOM 1432 N N . ALA A 1 183 ? -4.667 -6.492 23.201 1.00 84.00 183 ALA A N 1
ATOM 1433 C CA . ALA A 1 183 ? -6.088 -6.607 23.510 1.00 84.00 183 ALA A CA 1
ATOM 1434 C C . ALA A 1 183 ? -6.793 -7.822 22.862 1.00 84.00 183 ALA A C 1
ATOM 1436 O O . ALA A 1 183 ? -8.005 -7.762 22.675 1.00 84.00 183 ALA A O 1
ATOM 1437 N N . GLY A 1 184 ? -6.084 -8.905 22.521 1.00 82.19 184 GLY A N 1
ATOM 1438 C CA . GLY A 1 184 ? -6.612 -10.047 21.755 1.00 82.19 184 GLY A CA 1
ATOM 1439 C C . GLY A 1 184 ? -6.500 -9.908 20.228 1.00 82.19 184 GLY A C 1
ATOM 1440 O O . GLY A 1 184 ? -7.152 -10.653 19.497 1.00 82.19 184 GLY A O 1
ATOM 1441 N N . TYR A 1 185 ? -5.730 -8.929 19.744 1.00 83.88 185 TYR A N 1
ATOM 1442 C CA . TYR A 1 185 ? -5.257 -8.851 18.364 1.00 83.88 185 TYR A CA 1
ATOM 1443 C C . TYR A 1 185 ? -3.811 -9.316 18.263 1.00 83.88 185 TYR A C 1
ATOM 1445 O O . TYR A 1 185 ? -2.960 -8.851 19.019 1.00 83.88 185 TYR A O 1
ATOM 1453 N N . ASP A 1 186 ? -3.537 -10.126 17.251 1.00 87.62 186 ASP A N 1
ATOM 1454 C CA . ASP A 1 186 ? -2.188 -10.405 16.781 1.00 87.62 186 ASP A CA 1
ATOM 1455 C C . ASP A 1 186 ? -1.744 -9.271 15.860 1.00 87.62 186 ASP A C 1
ATOM 1457 O O . ASP A 1 186 ? -2.168 -9.178 14.702 1.00 87.62 186 ASP A O 1
ATOM 1461 N N . VAL A 1 187 ? -0.908 -8.381 16.390 1.00 88.38 187 VAL A N 1
ATOM 1462 C CA . VAL A 1 187 ? -0.447 -7.180 15.699 1.00 88.38 187 VAL A CA 1
ATOM 1463 C C . VAL A 1 187 ? 0.963 -7.413 15.152 1.00 88.38 187 VAL A C 1
ATOM 1465 O O . VAL A 1 187 ? 1.907 -7.561 15.934 1.00 88.38 187 VAL A O 1
ATOM 1468 N N . PRO A 1 188 ? 1.157 -7.440 13.821 1.00 90.81 188 PRO A N 1
ATOM 1469 C CA . PRO A 1 188 ? 2.485 -7.610 13.256 1.00 90.81 188 PRO A CA 1
ATOM 1470 C C . PRO A 1 188 ? 3.341 -6.363 13.495 1.00 90.81 188 PRO A C 1
ATOM 1472 O O . PRO A 1 188 ? 2.905 -5.235 13.262 1.00 90.81 188 PRO A O 1
ATOM 1475 N N . VAL A 1 189 ? 4.589 -6.574 13.895 1.00 91.69 189 VAL A N 1
ATOM 1476 C CA . VAL A 1 189 ? 5.598 -5.536 14.099 1.00 91.69 189 VAL A CA 1
ATOM 1477 C C . VAL A 1 189 ? 6.804 -5.841 13.226 1.00 91.69 189 VAL A C 1
ATOM 1479 O O . VAL A 1 189 ? 7.273 -6.977 13.138 1.00 91.69 189 VAL A O 1
ATOM 1482 N N . VAL A 1 190 ? 7.308 -4.803 12.569 1.00 93.50 190 VAL A N 1
ATOM 1483 C CA . VAL A 1 190 ? 8.544 -4.845 11.795 1.00 93.50 190 VAL A CA 1
ATOM 1484 C C . VAL A 1 190 ? 9.591 -4.027 12.523 1.00 93.50 190 VAL A C 1
ATOM 1486 O O . VAL A 1 190 ? 9.383 -2.840 12.783 1.00 93.50 190 VAL A O 1
ATOM 1489 N N . ARG A 1 191 ? 10.731 -4.655 12.807 1.00 93.94 191 ARG A N 1
ATOM 1490 C CA . ARG A 1 191 ? 11.941 -3.957 13.230 1.00 93.94 191 ARG A CA 1
ATOM 1491 C C . ARG A 1 191 ? 12.811 -3.730 12.003 1.00 93.94 191 ARG A C 1
ATOM 1493 O O . ARG A 1 191 ? 13.140 -4.676 11.285 1.00 93.94 191 ARG A O 1
ATOM 1500 N N . TYR A 1 192 ? 13.166 -2.481 11.756 1.00 91.94 192 TYR A N 1
ATOM 1501 C CA . TYR A 1 192 ? 13.908 -2.071 10.570 1.00 91.94 192 TYR A CA 1
ATOM 1502 C C . TYR A 1 192 ? 14.953 -1.015 10.913 1.00 91.94 192 TYR A C 1
ATOM 1504 O O . TYR A 1 192 ? 14.945 -0.429 11.998 1.00 91.94 192 TYR A O 1
ATOM 1512 N N . ARG A 1 193 ? 15.854 -0.785 9.965 1.00 88.50 193 ARG A N 1
ATOM 1513 C CA . ARG A 1 193 ? 16.872 0.258 10.029 1.00 88.50 193 ARG A CA 1
ATOM 1514 C C . ARG A 1 193 ? 16.902 1.014 8.710 1.00 88.50 193 ARG A C 1
ATOM 1516 O O . ARG A 1 193 ? 16.902 0.403 7.646 1.00 88.50 193 ARG A O 1
ATOM 1523 N N . GLU A 1 194 ? 16.954 2.335 8.786 1.00 83.44 194 GLU A N 1
ATOM 1524 C CA . GLU A 1 194 ? 17.120 3.198 7.615 1.00 83.44 194 GLU A CA 1
ATOM 1525 C C . GLU A 1 194 ? 18.604 3.271 7.236 1.00 83.44 194 GLU A C 1
ATOM 1527 O O . GLU A 1 194 ? 19.449 3.519 8.093 1.00 83.44 194 GLU A O 1
ATOM 1532 N N . ARG A 1 195 ? 18.937 3.049 5.958 1.00 76.06 195 ARG A N 1
ATOM 1533 C CA . ARG A 1 195 ? 20.309 3.187 5.437 1.00 76.06 195 ARG A CA 1
ATOM 1534 C C . ARG A 1 195 ? 20.468 4.468 4.611 1.00 76.06 195 ARG A C 1
ATOM 1536 O O . ARG A 1 195 ? 20.884 4.419 3.460 1.00 76.06 195 ARG A O 1
ATOM 1543 N N . LEU A 1 196 ? 20.111 5.613 5.189 1.00 71.31 196 LEU A N 1
ATOM 1544 C CA . LEU A 1 196 ? 20.371 6.929 4.592 1.00 71.31 196 LEU A CA 1
ATOM 1545 C C . LEU A 1 196 ? 21.576 7.599 5.260 1.00 71.31 196 LEU A C 1
ATOM 1547 O O . LEU A 1 196 ? 21.764 7.461 6.469 1.00 71.31 196 LEU A O 1
ATOM 1551 N N . LEU A 1 197 ? 22.384 8.348 4.499 1.00 62.06 197 LEU A N 1
ATOM 1552 C CA . LEU A 1 197 ? 23.467 9.145 5.088 1.00 62.06 197 LEU A CA 1
ATOM 1553 C C . LEU A 1 197 ? 22.902 10.138 6.110 1.00 62.06 197 LEU A C 1
ATOM 1555 O O . LEU A 1 197 ? 21.948 10.860 5.835 1.00 62.06 197 LEU A O 1
ATOM 1559 N N . GLY A 1 198 ? 23.525 10.176 7.287 1.00 63.03 198 GLY A N 1
ATOM 1560 C CA . GLY A 1 198 ? 23.097 11.009 8.411 1.00 63.03 198 GLY A CA 1
ATOM 1561 C C . GLY A 1 198 ? 22.126 10.322 9.375 1.00 63.03 198 GLY A C 1
ATOM 1562 O O . GLY A 1 198 ? 21.954 10.824 10.483 1.00 63.03 198 GLY A O 1
ATOM 1563 N N . ALA A 1 199 ? 21.551 9.169 9.011 1.00 66.19 199 ALA A N 1
ATOM 1564 C CA . ALA A 1 199 ? 20.872 8.300 9.968 1.00 66.19 199 ALA A CA 1
ATOM 1565 C C . ALA A 1 199 ? 21.907 7.529 10.801 1.00 66.19 199 ALA A C 1
ATOM 1567 O O . ALA A 1 199 ? 22.961 7.132 10.294 1.00 66.19 199 ALA A O 1
ATOM 1568 N N . ASP A 1 200 ? 21.620 7.319 12.085 1.00 73.25 200 ASP A N 1
ATOM 1569 C CA . ASP A 1 200 ? 22.498 6.543 12.955 1.00 73.25 200 ASP A CA 1
ATOM 1570 C C . ASP A 1 200 ? 22.478 5.062 12.516 1.00 73.25 200 ASP A C 1
ATOM 1572 O O . ASP A 1 200 ? 21.419 4.427 12.541 1.00 73.25 200 ASP A O 1
ATOM 1576 N N . PRO A 1 201 ? 23.628 4.469 12.127 1.00 68.12 201 PRO A N 1
ATOM 1577 C CA . PRO A 1 201 ? 23.695 3.079 11.670 1.00 68.12 201 PRO A CA 1
ATOM 1578 C C . PRO A 1 201 ? 23.307 2.048 12.746 1.00 68.12 201 PRO A C 1
ATOM 1580 O O . PRO A 1 201 ? 23.115 0.866 12.421 1.00 68.12 201 PRO A O 1
ATOM 1583 N N . PHE A 1 202 ? 23.200 2.472 14.009 1.00 76.50 202 PHE A N 1
ATOM 1584 C CA . PHE A 1 202 ? 22.765 1.661 15.142 1.00 76.50 202 PHE A CA 1
ATOM 1585 C C . PHE A 1 202 ? 21.309 1.912 15.554 1.00 76.50 202 PHE A C 1
ATOM 1587 O O . PHE A 1 202 ? 20.769 1.121 16.332 1.00 76.50 202 PHE A O 1
ATOM 1594 N N . GLU A 1 203 ? 20.650 2.956 15.041 1.00 82.62 203 GLU A N 1
ATOM 1595 C CA . GLU A 1 203 ? 19.259 3.250 15.380 1.00 82.62 203 GLU A CA 1
ATOM 1596 C C . GLU A 1 203 ? 18.325 2.198 14.766 1.00 82.62 203 GLU A C 1
ATOM 1598 O O . GLU A 1 203 ? 18.276 1.978 13.553 1.00 82.62 203 GLU A O 1
ATOM 1603 N N . GLN A 1 204 ? 17.569 1.528 15.634 1.00 88.00 204 GLN A N 1
ATOM 1604 C CA . GLN A 1 204 ? 16.556 0.551 15.250 1.00 88.00 204 GLN A CA 1
ATOM 1605 C C . GLN A 1 204 ? 15.174 1.160 15.434 1.00 88.00 204 GLN A C 1
ATOM 1607 O O . GLN A 1 204 ? 14.836 1.646 16.514 1.00 88.00 204 GLN A O 1
ATOM 1612 N N . LYS A 1 205 ? 14.352 1.077 14.388 1.00 89.88 205 LYS A N 1
ATOM 1613 C CA . LYS A 1 205 ? 12.979 1.573 14.394 1.00 89.88 205 LYS A CA 1
ATOM 1614 C C . LYS A 1 205 ? 12.001 0.410 14.399 1.00 89.88 205 LYS A C 1
ATOM 1616 O O . LYS A 1 205 ? 12.243 -0.646 13.812 1.00 89.88 205 LYS A O 1
ATOM 1621 N N . TYR A 1 206 ? 10.869 0.631 15.052 1.00 92.31 206 TYR A N 1
ATOM 1622 C CA . TYR A 1 206 ? 9.769 -0.320 15.124 1.00 92.31 206 TYR A CA 1
ATOM 1623 C C . TYR A 1 206 ? 8.564 0.280 14.418 1.00 92.31 206 TYR A C 1
ATOM 1625 O O . TYR A 1 206 ? 8.238 1.451 14.608 1.00 92.31 206 TYR A O 1
ATOM 1633 N N . ALA A 1 207 ? 7.905 -0.517 13.589 1.00 90.94 207 ALA A N 1
ATOM 1634 C CA . ALA A 1 207 ? 6.661 -0.135 12.951 1.00 90.94 207 ALA A CA 1
ATOM 1635 C C . ALA A 1 207 ? 5.618 -1.222 13.138 1.00 90.94 207 ALA A C 1
ATOM 1637 O O . ALA A 1 207 ? 5.831 -2.381 12.783 1.00 90.94 207 ALA A O 1
ATOM 1638 N N . VAL A 1 208 ? 4.474 -0.808 13.665 1.00 90.62 208 VAL A N 1
ATOM 1639 C CA . VAL A 1 208 ? 3.269 -1.622 13.698 1.00 90.62 208 VAL A CA 1
ATOM 1640 C C . VAL A 1 208 ? 2.671 -1.670 12.291 1.00 90.62 208 VAL A C 1
ATOM 1642 O O . VAL A 1 208 ? 2.544 -0.639 11.628 1.00 90.62 208 VAL A O 1
ATOM 1645 N N . ILE A 1 209 ? 2.317 -2.867 11.826 1.00 88.44 209 ILE A N 1
ATOM 1646 C CA . ILE A 1 209 ? 1.516 -3.050 10.617 1.00 88.44 209 ILE A CA 1
ATOM 1647 C C . ILE A 1 209 ? 0.049 -3.004 11.031 1.00 88.44 209 ILE A C 1
ATOM 1649 O O . ILE A 1 209 ? -0.502 -3.981 11.535 1.00 88.44 209 ILE A O 1
ATOM 1653 N N . GLU A 1 210 ? -0.563 -1.846 10.827 1.00 88.12 210 GLU A N 1
ATOM 1654 C CA . GLU A 1 210 ? -1.969 -1.618 11.142 1.00 88.12 210 GLU A CA 1
ATOM 1655 C C . GLU A 1 210 ? -2.894 -2.047 9.996 1.00 88.12 210 GLU A C 1
ATOM 1657 O O . GLU A 1 210 ? -2.442 -2.127 8.846 1.00 88.12 210 GLU A O 1
ATOM 1662 N N . PRO A 1 211 ? -4.182 -2.317 10.285 1.00 87.19 211 PRO A N 1
ATOM 1663 C CA . PRO A 1 211 ? -5.132 -2.677 9.252 1.00 87.19 211 PRO A CA 1
ATOM 1664 C C . PRO A 1 211 ? -5.379 -1.510 8.305 1.00 87.19 211 PRO A C 1
ATOM 1666 O O . PRO A 1 211 ? -5.420 -0.350 8.705 1.00 87.19 211 PRO A O 1
ATOM 1669 N N . ASP A 1 212 ? -5.607 -1.816 7.038 1.00 85.56 212 ASP A N 1
ATOM 1670 C CA . ASP A 1 212 ? -5.848 -0.772 6.056 1.00 85.56 212 ASP A CA 1
ATOM 1671 C C . ASP A 1 212 ? -7.229 -0.138 6.209 1.00 85.56 212 ASP A C 1
ATOM 1673 O O . ASP A 1 212 ? -8.237 -0.840 6.350 1.00 85.56 212 ASP A O 1
ATOM 1677 N N . ARG A 1 213 ? -7.268 1.192 6.116 1.00 87.81 213 ARG A N 1
ATOM 1678 C CA . ARG A 1 213 ? -8.483 2.001 6.228 1.00 87.81 213 ARG A CA 1
ATOM 1679 C C . ARG A 1 213 ? -9.105 2.269 4.866 1.00 87.81 213 ARG A C 1
ATOM 1681 O O . ARG A 1 213 ? -8.414 2.458 3.871 1.00 87.81 213 ARG A O 1
ATOM 1688 N N . LEU A 1 214 ? -10.426 2.342 4.832 1.00 89.25 214 LEU A N 1
ATOM 1689 C CA . LEU A 1 214 ? -11.203 2.741 3.667 1.00 89.25 214 LEU A CA 1
ATOM 1690 C C . LEU A 1 214 ? -11.688 4.191 3.780 1.00 89.25 214 LEU A C 1
ATOM 1692 O O . LEU A 1 214 ? -11.759 4.745 4.883 1.00 89.25 214 LEU A O 1
ATOM 1696 N N . PRO A 1 215 ? -12.089 4.811 2.658 1.00 89.25 215 PRO A N 1
ATOM 1697 C CA . PRO A 1 215 ? -12.705 6.130 2.684 1.00 89.25 215 PRO A CA 1
ATOM 1698 C C . PRO A 1 215 ? -13.898 6.177 3.648 1.00 89.25 215 PRO A C 1
ATOM 1700 O O . PRO A 1 215 ? -14.779 5.310 3.647 1.00 89.25 215 PRO A O 1
ATOM 1703 N N . GLY A 1 216 ? -13.907 7.197 4.508 1.00 87.88 216 GLY A N 1
ATOM 1704 C CA . GLY A 1 216 ? -14.921 7.389 5.546 1.00 87.88 216 GLY A CA 1
ATOM 1705 C C . GLY A 1 216 ? -14.715 6.589 6.838 1.00 87.88 216 GLY A C 1
ATOM 1706 O O . GLY A 1 216 ? -15.459 6.829 7.792 1.00 87.88 216 GLY A O 1
ATOM 1707 N N . ASP A 1 217 ? -13.719 5.698 6.917 1.00 91.50 217 ASP A N 1
ATOM 1708 C CA . ASP A 1 217 ? -13.435 4.932 8.139 1.00 91.50 217 ASP A CA 1
ATOM 1709 C C . ASP A 1 217 ? -13.003 5.837 9.297 1.00 91.50 217 ASP A C 1
ATOM 1711 O O . ASP A 1 217 ? -13.471 5.643 10.415 1.00 91.50 217 ASP A O 1
ATOM 1715 N N . GLU A 1 218 ? -12.208 6.881 9.042 1.00 91.81 218 GLU A N 1
ATOM 1716 C CA . GLU A 1 218 ? -11.789 7.830 10.088 1.00 91.81 218 GLU A CA 1
ATOM 1717 C C . GLU A 1 218 ? -12.987 8.517 10.759 1.00 91.81 218 GLU A C 1
ATOM 1719 O O . GLU A 1 218 ? -13.032 8.668 11.982 1.00 91.81 218 GLU A O 1
ATOM 1724 N N . ARG A 1 219 ? -14.015 8.862 9.973 1.00 91.44 219 ARG A N 1
ATOM 1725 C CA . ARG A 1 219 ? -15.257 9.429 10.509 1.00 91.44 219 ARG A CA 1
ATOM 1726 C C . ARG A 1 219 ? -15.991 8.415 11.384 1.00 91.44 219 ARG A C 1
ATOM 1728 O O . ARG A 1 219 ? -16.452 8.777 12.460 1.00 91.44 219 ARG A O 1
ATOM 1735 N N . LEU A 1 220 ? -16.093 7.158 10.944 1.00 93.06 220 LEU A N 1
ATOM 1736 C CA . LEU A 1 220 ? -16.734 6.096 11.729 1.00 93.06 220 LEU A CA 1
ATOM 1737 C C . LEU A 1 220 ? -15.996 5.854 13.051 1.00 93.06 220 LEU A C 1
ATOM 1739 O O . LEU A 1 220 ? -16.634 5.753 14.098 1.00 93.06 220 LEU A O 1
ATOM 1743 N N . ILE A 1 221 ? -14.662 5.802 13.007 1.00 93.94 221 ILE A N 1
ATOM 1744 C CA . ILE A 1 221 ? -13.805 5.643 14.186 1.00 93.94 221 ILE A CA 1
ATOM 1745 C C . ILE A 1 221 ? -14.028 6.811 15.147 1.00 93.94 221 ILE A C 1
ATOM 1747 O O . ILE A 1 221 ? -14.317 6.583 16.320 1.00 93.94 221 ILE A O 1
ATOM 1751 N N . THR A 1 222 ? -13.956 8.048 14.658 1.00 94.12 222 THR A N 1
ATOM 1752 C CA . THR A 1 222 ? -14.140 9.256 15.474 1.00 94.12 222 THR A CA 1
ATOM 1753 C C . THR A 1 222 ? -15.529 9.312 16.108 1.00 94.12 222 THR A C 1
ATOM 1755 O O . THR A 1 222 ? -15.631 9.355 17.330 1.00 94.12 222 THR A O 1
ATOM 1758 N N . GLU A 1 223 ? -16.603 9.167 15.323 1.00 93.88 223 GLU A N 1
ATOM 1759 C CA . GLU A 1 223 ? -17.974 9.162 15.856 1.00 93.88 223 GLU A CA 1
ATOM 1760 C C . GLU A 1 223 ? -18.204 8.038 16.878 1.00 93.88 223 GLU A C 1
ATOM 1762 O O . GLU A 1 223 ? -18.957 8.198 17.842 1.00 93.88 223 GLU A O 1
ATOM 1767 N N . CYS A 1 224 ? -17.590 6.870 16.668 1.00 94.81 224 CYS A N 1
ATOM 1768 C CA . CYS A 1 224 ? -17.676 5.769 17.616 1.00 94.81 224 CYS A CA 1
ATOM 1769 C C . CYS A 1 224 ? -16.944 6.096 18.923 1.00 94.81 224 CYS A C 1
ATOM 1771 O O . CYS A 1 224 ? -17.494 5.837 19.997 1.00 94.81 224 CYS A O 1
ATOM 1773 N N . LYS A 1 225 ? -15.732 6.662 18.848 1.00 93.88 225 LYS A N 1
ATOM 1774 C CA . LYS A 1 225 ? -14.959 7.087 20.025 1.00 93.88 225 LYS A CA 1
ATOM 1775 C C . LYS A 1 225 ? -15.727 8.128 20.833 1.00 93.88 225 LYS A C 1
ATOM 1777 O O . LYS A 1 225 ? -15.902 7.926 22.033 1.00 93.88 225 LYS A O 1
ATOM 1782 N N . ASP A 1 226 ? -16.268 9.149 20.172 1.00 92.38 226 ASP A N 1
ATOM 1783 C CA . ASP A 1 226 ? -17.037 10.219 20.814 1.00 92.38 226 ASP A CA 1
ATOM 1784 C C . ASP A 1 226 ? -18.254 9.661 21.557 1.00 92.38 226 ASP A C 1
ATOM 1786 O O . ASP A 1 226 ? -18.450 9.937 22.737 1.00 92.38 226 ASP A O 1
ATOM 1790 N N . ARG A 1 227 ? -19.024 8.764 20.927 1.00 91.00 227 ARG A N 1
ATOM 1791 C CA . ARG A 1 227 ? -20.181 8.124 21.580 1.00 91.00 227 ARG A CA 1
ATOM 1792 C C . ARG A 1 227 ? -19.800 7.257 22.774 1.00 91.00 227 ARG A C 1
ATOM 1794 O O . ARG A 1 227 ? -20.555 7.181 23.744 1.00 91.00 227 ARG A O 1
ATOM 1801 N N . ILE A 1 228 ? -18.674 6.547 22.698 1.00 90.44 228 ILE A N 1
ATOM 1802 C CA . ILE A 1 228 ? -18.182 5.741 23.823 1.00 90.44 228 ILE A CA 1
ATOM 1803 C C . ILE A 1 228 ? -17.759 6.655 24.975 1.00 90.44 228 ILE A C 1
ATOM 1805 O O . ILE A 1 228 ? -18.078 6.348 26.126 1.00 90.44 228 ILE A O 1
ATOM 1809 N N . TRP A 1 229 ? -17.086 7.761 24.657 1.00 87.44 229 TRP A N 1
ATOM 1810 C CA . TRP A 1 229 ? -16.658 8.773 25.614 1.00 87.44 229 TRP A CA 1
ATOM 1811 C C . TRP A 1 229 ? -17.851 9.449 26.302 1.00 87.44 229 TRP A C 1
ATOM 1813 O O . TRP A 1 229 ? -17.928 9.448 27.529 1.00 87.44 229 TRP A O 1
ATOM 1823 N N . GLU A 1 230 ? -18.834 9.928 25.535 1.00 87.19 230 GLU A N 1
ATOM 1824 C CA . GLU A 1 230 ? -20.057 10.576 26.035 1.00 87.19 230 GLU A CA 1
ATOM 1825 C C . GLU A 1 230 ? -20.897 9.657 26.927 1.00 87.19 230 GLU A C 1
ATOM 1827 O O . GLU A 1 230 ? -21.405 10.079 27.965 1.00 87.19 230 GLU A O 1
ATOM 1832 N N . ALA A 1 231 ? -21.041 8.385 26.545 1.00 84.06 231 ALA A N 1
ATOM 1833 C CA . ALA A 1 231 ? -21.779 7.410 27.343 1.00 84.06 231 ALA A CA 1
ATOM 1834 C C . ALA A 1 231 ? -21.051 7.029 28.646 1.00 84.06 231 ALA A C 1
ATOM 1836 O O . ALA A 1 231 ? -21.650 6.386 29.511 1.00 84.06 231 ALA A O 1
ATOM 1837 N N . GLY A 1 232 ? -19.766 7.382 28.766 1.00 76.44 232 GLY A N 1
ATOM 1838 C CA . GLY A 1 232 ? -18.885 7.014 29.864 1.00 76.44 232 GLY A CA 1
ATOM 1839 C C . GLY A 1 232 ? -18.584 5.518 29.894 1.00 76.44 232 GLY A C 1
ATOM 1840 O O . GLY A 1 232 ? -19.432 4.667 29.612 1.00 76.44 232 GLY A O 1
ATOM 1841 N N . LEU A 1 233 ? -17.372 5.146 30.291 1.00 70.62 233 LEU A N 1
ATOM 1842 C CA . LEU A 1 233 ? -16.978 3.744 30.406 1.00 70.62 233 LEU A CA 1
ATOM 1843 C C . LEU A 1 233 ? -17.493 3.121 31.718 1.00 70.62 233 LEU A C 1
ATOM 1845 O O . LEU A 1 233 ? -16.725 2.696 32.572 1.00 70.62 233 LEU A O 1
ATOM 1849 N N . GLY A 1 234 ? -18.817 3.088 31.899 1.00 64.25 234 GLY A N 1
ATOM 1850 C CA . GLY A 1 234 ? -19.450 2.429 33.043 1.00 64.25 234 GLY A CA 1
ATOM 1851 C C . GLY A 1 234 ? -18.953 0.988 33.206 1.00 64.25 234 GLY A C 1
ATOM 1852 O O . GLY A 1 234 ? -18.981 0.218 32.242 1.00 64.25 234 GLY A O 1
ATOM 1853 N N . GLY A 1 235 ? -18.500 0.655 34.417 1.00 63.31 235 GLY A N 1
ATOM 1854 C CA . GLY A 1 235 ? -17.834 -0.612 34.735 1.00 63.31 235 GLY A CA 1
ATOM 1855 C C . GLY A 1 235 ? -16.302 -0.566 34.685 1.00 63.31 235 GLY A C 1
ATOM 1856 O O . GLY A 1 235 ? -15.690 -1.598 34.921 1.00 63.31 235 GLY A O 1
ATOM 1857 N N . ILE A 1 236 ? -15.699 0.593 34.388 1.00 67.00 236 ILE A N 1
ATOM 1858 C CA . ILE A 1 236 ? -14.259 0.836 34.529 1.00 67.00 236 ILE A CA 1
ATOM 1859 C C . ILE A 1 236 ? -14.024 1.705 35.765 1.00 67.00 236 ILE A C 1
ATOM 1861 O O . ILE A 1 236 ? -14.552 2.812 35.864 1.00 67.00 236 ILE A O 1
ATOM 1865 N N . ASP A 1 237 ? -13.214 1.201 36.684 1.00 68.62 237 ASP A N 1
ATOM 1866 C CA . ASP A 1 237 ? -12.669 1.928 37.825 1.00 68.62 237 ASP A CA 1
ATOM 1867 C C . ASP A 1 237 ? -11.138 2.076 37.707 1.00 68.62 237 ASP A C 1
ATOM 1869 O O . ASP A 1 237 ? -10.497 1.649 36.733 1.00 68.62 237 ASP A O 1
ATOM 1873 N N . GLU A 1 238 ? -10.534 2.731 38.698 1.00 67.19 238 GLU A N 1
ATOM 1874 C CA . GLU A 1 238 ? -9.082 2.932 38.781 1.00 67.19 238 GLU A CA 1
ATOM 1875 C C . GLU A 1 238 ? -8.287 1.617 38.873 1.00 67.19 238 GLU A C 1
ATOM 1877 O O . GLU A 1 238 ? -7.104 1.597 38.539 1.00 67.19 238 GLU A O 1
ATOM 1882 N N . HIS A 1 239 ? -8.943 0.512 39.243 1.00 75.38 239 HIS A N 1
ATOM 1883 C CA . HIS A 1 239 ? -8.341 -0.811 39.406 1.00 75.38 239 HIS A CA 1
ATOM 1884 C C . HIS A 1 239 ? -8.536 -1.738 38.203 1.00 75.38 239 HIS A C 1
ATOM 1886 O O . HIS A 1 239 ? -7.909 -2.795 38.141 1.00 75.38 239 HIS A O 1
ATOM 1892 N N . SER A 1 240 ? -9.375 -1.352 37.242 1.00 79.44 240 SER A N 1
ATOM 1893 C CA . SER A 1 240 ? -9.664 -2.165 36.065 1.00 79.44 240 SER A CA 1
ATOM 1894 C C . SER A 1 240 ? -8.413 -2.368 35.213 1.00 79.44 240 SER A C 1
ATOM 1896 O O . SER A 1 240 ? -7.746 -1.406 34.816 1.00 79.44 240 SER A O 1
ATOM 1898 N N . THR A 1 241 ? -8.130 -3.625 34.887 1.00 84.44 241 THR A N 1
ATOM 1899 C CA . THR A 1 241 ? -6.994 -4.031 34.054 1.00 84.44 241 THR A CA 1
ATOM 1900 C C . THR A 1 241 ? -7.146 -3.536 32.615 1.00 84.44 241 THR A C 1
ATOM 1902 O O . THR A 1 241 ? -8.251 -3.291 32.126 1.00 84.44 241 THR A O 1
ATOM 1905 N N . LEU A 1 242 ? -6.032 -3.427 31.885 1.00 81.06 242 LEU A N 1
ATOM 1906 C CA . LEU A 1 242 ? -6.049 -3.034 30.472 1.00 81.06 242 LEU A CA 1
ATOM 1907 C C . LEU A 1 242 ? -6.933 -3.969 29.626 1.00 81.06 242 LEU A C 1
ATOM 1909 O O . LEU A 1 242 ? -7.661 -3.509 28.748 1.00 81.06 242 LEU A O 1
ATOM 1913 N N . GLN A 1 243 ? -6.924 -5.266 29.933 1.00 84.06 243 GLN A N 1
ATOM 1914 C CA . GLN A 1 243 ? -7.729 -6.285 29.266 1.00 84.06 243 GLN A CA 1
ATOM 1915 C C . GLN A 1 243 ? -9.231 -6.064 29.488 1.00 84.06 243 GLN A C 1
ATOM 1917 O O . GLN A 1 243 ? -10.009 -6.147 28.537 1.00 84.06 243 GLN A O 1
ATOM 1922 N N . GLU A 1 244 ? -9.651 -5.728 30.710 1.00 85.50 244 GLU A N 1
ATOM 1923 C CA . GLU A 1 244 ? -11.056 -5.430 31.023 1.00 85.50 244 GLU A CA 1
ATOM 1924 C C . GLU A 1 244 ? -11.527 -4.157 30.317 1.00 85.50 244 GLU A C 1
ATOM 1926 O O . GLU A 1 244 ? -12.593 -4.145 29.691 1.00 85.50 244 GLU A O 1
ATOM 1931 N N . ARG A 1 245 ? -10.699 -3.103 30.336 1.00 86.06 245 ARG A N 1
ATOM 1932 C CA . ARG A 1 245 ? -10.985 -1.853 29.617 1.00 86.06 245 ARG A CA 1
ATOM 1933 C C . ARG A 1 245 ? -11.129 -2.104 28.117 1.00 86.06 245 ARG A C 1
ATOM 1935 O O . ARG A 1 245 ? -12.116 -1.681 27.510 1.00 86.06 245 ARG A O 1
ATOM 1942 N N . ALA A 1 246 ? -10.199 -2.858 27.532 1.00 88.88 246 ALA A N 1
ATOM 1943 C CA . ALA A 1 246 ? -10.240 -3.233 26.125 1.00 88.88 246 ALA A CA 1
ATOM 1944 C C . ALA A 1 246 ? -11.467 -4.076 25.768 1.00 88.88 246 ALA A C 1
ATOM 1946 O O . ALA A 1 246 ? -12.090 -3.823 24.738 1.00 88.88 246 ALA A O 1
ATOM 1947 N N . ALA A 1 247 ? -11.868 -5.026 26.615 1.00 89.00 247 ALA A N 1
ATOM 1948 C CA . ALA A 1 247 ? -13.061 -5.837 26.389 1.00 89.00 247 ALA A CA 1
ATOM 1949 C C . ALA A 1 247 ? -14.347 -4.989 26.375 1.00 89.00 247 ALA A C 1
ATOM 1951 O O . ALA A 1 247 ? -15.211 -5.184 25.513 1.00 89.00 247 ALA A O 1
ATOM 1952 N N . ILE A 1 248 ? -14.468 -4.015 27.286 1.00 89.31 248 ILE A N 1
ATOM 1953 C CA . ILE A 1 248 ? -15.620 -3.102 27.349 1.00 89.31 248 ILE A CA 1
ATOM 1954 C C . ILE A 1 248 ? -15.665 -2.200 26.113 1.00 89.31 248 ILE A C 1
ATOM 1956 O O . ILE A 1 248 ? -16.712 -2.110 25.460 1.00 89.31 248 ILE A O 1
ATOM 1960 N N . VAL A 1 249 ? -14.542 -1.556 25.773 1.00 91.88 249 VAL A N 1
ATOM 1961 C CA . VAL A 1 249 ? -14.439 -0.680 24.596 1.00 91.88 249 VAL A CA 1
ATOM 1962 C C . VAL A 1 249 ? -14.738 -1.461 23.321 1.00 91.88 249 VAL A C 1
ATOM 1964 O O . VAL A 1 249 ? -15.569 -1.023 22.528 1.00 91.88 249 VAL A O 1
ATOM 1967 N N . ARG A 1 250 ? -14.153 -2.654 23.162 1.00 92.12 250 ARG A N 1
ATOM 1968 C CA . ARG A 1 250 ? -14.387 -3.550 22.022 1.00 92.12 250 ARG A CA 1
ATOM 1969 C C . ARG A 1 250 ? -15.869 -3.858 21.851 1.00 92.12 250 ARG A C 1
ATOM 1971 O O . ARG A 1 250 ? -16.427 -3.589 20.794 1.00 92.12 250 ARG A O 1
ATOM 1978 N N . LYS A 1 251 ? -16.531 -4.362 22.897 1.00 92.06 251 LYS A N 1
ATOM 1979 C CA . LYS A 1 251 ? -17.951 -4.744 22.839 1.00 92.06 251 LYS A CA 1
ATOM 1980 C C . LYS A 1 251 ? -18.850 -3.568 22.450 1.00 92.06 251 LYS A C 1
ATOM 1982 O O . LYS A 1 251 ? -19.816 -3.732 21.700 1.00 92.06 251 LYS A O 1
ATOM 1987 N N . ARG A 1 252 ? -18.559 -2.370 22.968 1.00 91.69 252 ARG A N 1
ATOM 1988 C CA . ARG A 1 252 ? -19.303 -1.154 22.609 1.00 91.69 252 ARG A CA 1
ATOM 1989 C C . ARG A 1 252 ? -19.013 -0.716 21.176 1.00 91.69 252 ARG A C 1
ATOM 1991 O O . ARG A 1 252 ? -19.962 -0.425 20.451 1.00 91.69 252 ARG A O 1
ATOM 1998 N N . GLY A 1 253 ? -17.744 -0.727 20.774 1.00 93.75 253 GLY A N 1
ATOM 1999 C CA . GLY A 1 253 ? -17.300 -0.417 19.419 1.00 93.75 253 GLY A CA 1
ATOM 2000 C C . GLY A 1 253 ? -17.962 -1.321 18.385 1.00 93.75 253 GLY A C 1
ATOM 2001 O O . GLY A 1 253 ? -18.620 -0.822 17.479 1.00 93.75 253 GLY A O 1
ATOM 2002 N N . GLU A 1 254 ? -17.910 -2.641 18.581 1.00 93.62 254 GLU A N 1
ATOM 2003 C CA . GLU A 1 254 ? -18.566 -3.635 17.719 1.00 93.62 254 GLU A CA 1
ATOM 2004 C C . GLU A 1 254 ? -20.069 -3.337 17.560 1.00 93.62 254 GLU A C 1
ATOM 2006 O O . GLU A 1 254 ? -20.607 -3.337 16.450 1.00 93.62 254 GLU A O 1
ATOM 2011 N N . SER A 1 255 ? -20.766 -3.022 18.656 1.00 92.75 255 SER A N 1
ATOM 2012 C CA . SER A 1 255 ? -22.200 -2.701 18.634 1.00 92.75 255 SER A CA 1
ATOM 2013 C C . SER A 1 255 ? -22.516 -1.396 17.890 1.00 92.75 255 SER A C 1
ATOM 2015 O O . SER A 1 255 ? -23.481 -1.341 17.125 1.00 92.75 255 SER A O 1
ATOM 2017 N N . LEU A 1 256 ? -21.727 -0.338 18.095 1.00 92.88 256 LEU A N 1
ATOM 2018 C CA . LEU A 1 256 ? -21.947 0.964 17.456 1.00 92.88 256 LEU A CA 1
ATOM 2019 C C . LEU A 1 256 ? -21.581 0.937 15.969 1.00 92.88 256 LEU A C 1
ATOM 2021 O O . LEU A 1 256 ? -22.401 1.325 15.133 1.00 92.88 256 LEU A O 1
ATOM 2025 N N . LEU A 1 257 ? -20.397 0.423 15.641 1.00 93.56 257 LEU A N 1
ATOM 2026 C CA . LEU A 1 257 ? -19.881 0.359 14.276 1.00 93.56 257 LEU A CA 1
ATOM 2027 C C . LEU A 1 257 ? -20.707 -0.593 13.410 1.00 93.56 257 LEU A C 1
ATOM 2029 O O . LEU A 1 257 ? -21.054 -0.245 12.285 1.00 93.56 257 LEU A O 1
ATOM 2033 N N . SER A 1 258 ? -21.133 -1.749 13.935 1.00 91.88 258 SER A N 1
ATOM 2034 C CA . SER A 1 258 ? -22.016 -2.651 13.178 1.00 91.88 258 SER A CA 1
ATOM 2035 C C . SER A 1 258 ? -23.352 -1.991 12.817 1.00 91.88 258 SER A C 1
ATOM 2037 O O . SER A 1 258 ? -23.866 -2.198 11.715 1.00 91.88 258 SER A O 1
ATOM 2039 N N . ARG A 1 259 ? -23.914 -1.155 13.701 1.00 88.69 259 ARG A N 1
ATOM 2040 C CA . ARG A 1 259 ? -25.123 -0.367 13.405 1.00 88.69 259 ARG A CA 1
ATOM 2041 C C . ARG A 1 259 ? -24.849 0.723 12.373 1.00 88.69 259 ARG A C 1
ATOM 2043 O O . ARG A 1 259 ? -25.644 0.871 11.447 1.00 88.69 259 ARG A O 1
ATOM 2050 N N . GLN A 1 260 ? -23.750 1.463 12.514 1.00 87.19 260 GLN A N 1
ATOM 2051 C CA . GLN A 1 260 ? -23.369 2.519 11.574 1.00 87.19 260 GLN A CA 1
ATOM 2052 C C . GLN A 1 260 ? -23.099 1.965 10.173 1.00 87.19 260 GLN A C 1
ATOM 2054 O O . GLN A 1 260 ? -23.623 2.513 9.212 1.00 87.19 260 GLN A O 1
ATOM 2059 N N . LEU A 1 261 ? -22.379 0.848 10.041 1.00 86.00 261 LEU A N 1
ATOM 2060 C CA . LEU A 1 261 ? -22.127 0.198 8.750 1.00 86.00 261 LEU A CA 1
ATOM 2061 C C . LEU A 1 261 ? -23.431 -0.266 8.085 1.00 86.00 261 LEU A C 1
ATOM 2063 O O . LEU A 1 261 ? -23.631 -0.053 6.891 1.00 86.00 261 LEU A O 1
ATOM 2067 N N . ARG A 1 262 ? -24.371 -0.829 8.858 1.00 82.88 262 ARG A N 1
ATOM 2068 C CA . ARG A 1 262 ? -25.698 -1.214 8.342 1.00 82.88 262 ARG A CA 1
ATOM 2069 C C . ARG A 1 262 ? -26.518 -0.006 7.873 1.00 82.88 262 ARG A C 1
ATOM 2071 O O . ARG A 1 262 ? -27.163 -0.090 6.834 1.00 82.88 262 ARG A O 1
ATOM 2078 N N . ALA A 1 263 ? -26.490 1.101 8.615 1.00 76.25 263 ALA A N 1
ATOM 2079 C CA . ALA A 1 263 ? -27.228 2.324 8.283 1.00 76.25 263 ALA A CA 1
ATOM 2080 C C . ALA A 1 263 ? -26.566 3.153 7.162 1.00 76.25 263 ALA A C 1
ATOM 2082 O O . ALA A 1 263 ? -27.247 3.806 6.371 1.00 76.25 263 ALA A O 1
ATOM 2083 N N . GLY A 1 264 ? -25.238 3.127 7.074 1.00 60.53 264 GLY A N 1
ATOM 2084 C CA . GLY A 1 264 ? -24.467 3.768 6.012 1.00 60.53 264 GLY A CA 1
ATOM 2085 C C . GLY A 1 264 ? -24.670 3.068 4.674 1.00 60.53 264 GLY A C 1
ATOM 2086 O O . GLY A 1 264 ? -24.909 3.739 3.672 1.00 60.53 264 GLY A O 1
ATOM 2087 N N . ASN A 1 265 ? -24.716 1.731 4.680 1.00 54.81 265 ASN A N 1
ATOM 2088 C CA . ASN A 1 265 ? -24.984 0.951 3.476 1.00 54.81 265 ASN A CA 1
ATOM 2089 C C . ASN A 1 265 ? -26.314 1.326 2.819 1.00 54.81 265 ASN A C 1
ATOM 2091 O O . ASN A 1 265 ? -26.375 1.328 1.602 1.00 54.81 265 ASN A O 1
ATOM 2095 N N . THR A 1 266 ? -27.346 1.742 3.563 1.00 40.19 266 THR A N 1
ATOM 2096 C CA . THR A 1 266 ? -28.603 2.222 2.957 1.00 40.19 266 THR A CA 1
ATOM 2097 C C . THR A 1 266 ? -28.490 3.545 2.188 1.00 40.19 266 THR A C 1
ATOM 2099 O O . THR A 1 266 ? -29.322 3.785 1.319 1.00 40.19 266 THR A O 1
ATOM 2102 N N . ARG A 1 267 ? -27.488 4.398 2.452 1.00 40.84 267 ARG A N 1
ATOM 2103 C CA . ARG A 1 267 ? -27.290 5.662 1.708 1.00 40.84 267 ARG A CA 1
ATOM 2104 C C . ARG A 1 267 ? -26.435 5.499 0.452 1.00 40.84 267 ARG A C 1
ATOM 2106 O O . ARG A 1 267 ? -26.610 6.275 -0.477 1.00 40.84 267 ARG A O 1
ATOM 2113 N N . THR A 1 268 ? -25.600 4.468 0.389 1.00 43.34 268 THR A N 1
ATOM 2114 C CA . THR A 1 268 ? -24.872 4.074 -0.830 1.00 43.34 268 THR A CA 1
ATOM 2115 C C . THR A 1 268 ? -25.695 3.129 -1.719 1.00 43.34 268 THR A C 1
ATOM 2117 O O . THR A 1 268 ? -25.352 2.906 -2.872 1.00 43.34 268 THR A O 1
ATOM 2120 N N . TRP A 1 269 ? -26.812 2.589 -1.213 1.00 34.19 269 TRP A N 1
ATOM 2121 C CA . TRP A 1 269 ? -27.670 1.640 -1.939 1.00 34.19 269 TRP A CA 1
ATOM 2122 C C . TRP A 1 269 ? -28.720 2.274 -2.858 1.00 34.19 269 TRP A C 1
ATOM 2124 O O . TRP A 1 269 ? -29.454 1.539 -3.518 1.00 34.19 269 TRP A O 1
ATOM 2134 N N . VAL A 1 270 ? -28.837 3.607 -2.907 1.00 36.47 270 VAL A N 1
ATOM 2135 C CA . VAL A 1 270 ? -29.887 4.255 -3.716 1.00 36.47 270 VAL A CA 1
ATOM 2136 C C . VAL A 1 270 ? -29.670 4.082 -5.229 1.00 36.47 270 VAL A C 1
ATOM 2138 O O . VAL A 1 270 ? -30.645 4.211 -5.957 1.00 36.47 270 VAL A O 1
ATOM 2141 N N . ASP A 1 271 ? -28.498 3.639 -5.704 1.00 38.78 271 ASP A N 1
ATOM 2142 C CA . ASP A 1 271 ? -28.273 3.404 -7.145 1.00 38.78 271 ASP A CA 1
ATOM 2143 C C . ASP A 1 271 ? -28.036 1.953 -7.599 1.00 38.78 271 ASP A C 1
ATOM 2145 O O . ASP A 1 271 ? -27.853 1.719 -8.794 1.00 38.78 271 ASP A O 1
ATOM 2149 N N . THR A 1 272 ? -28.154 0.934 -6.737 1.00 36.97 272 THR A N 1
ATOM 2150 C CA . THR A 1 272 ? -27.943 -0.455 -7.209 1.00 36.97 272 THR A CA 1
ATOM 2151 C C . THR A 1 272 ? -28.916 -1.465 -6.613 1.00 36.97 272 THR A C 1
ATOM 2153 O O . THR A 1 272 ? -28.549 -2.383 -5.881 1.00 36.97 272 THR A O 1
ATOM 2156 N N . VAL A 1 273 ? -30.186 -1.367 -7.016 1.00 35.72 273 VAL A N 1
ATOM 2157 C CA . VAL A 1 273 ? -31.150 -2.470 -6.888 1.00 35.72 273 VAL A CA 1
ATOM 2158 C C . VAL A 1 273 ? -31.276 -3.210 -8.221 1.00 35.72 273 VAL A C 1
ATOM 2160 O O . VAL A 1 273 ? -32.126 -2.876 -9.044 1.00 35.72 273 VAL A O 1
ATOM 2163 N N . ARG A 1 274 ? -30.503 -4.294 -8.407 1.00 32.91 274 ARG A N 1
ATOM 2164 C CA . ARG A 1 274 ? -31.012 -5.514 -9.073 1.00 32.91 274 ARG A CA 1
ATOM 2165 C C . ARG A 1 274 ? -30.120 -6.750 -8.868 1.00 32.91 274 ARG A C 1
ATOM 2167 O O . ARG A 1 274 ? -29.061 -6.842 -9.478 1.00 32.91 274 ARG A O 1
ATOM 2174 N N . ARG A 1 275 ? -30.701 -7.758 -8.184 1.00 35.72 275 ARG A N 1
ATOM 2175 C CA . ARG A 1 275 ? -30.247 -9.159 -7.930 1.00 35.72 275 ARG A CA 1
ATOM 2176 C C . ARG A 1 275 ? -29.288 -9.265 -6.730 1.00 35.72 275 ARG A C 1
ATOM 2178 O O . ARG A 1 275 ? -28.168 -8.806 -6.826 1.00 35.72 275 ARG A O 1
ATOM 2185 N N . GLY A 1 276 ? -29.705 -9.699 -5.531 1.00 34.38 276 GLY A N 1
ATOM 2186 C CA . GLY A 1 276 ? -30.184 -11.044 -5.127 1.00 34.38 276 GLY A CA 1
ATOM 2187 C C . GLY A 1 276 ? -28.985 -11.802 -4.508 1.00 34.38 276 GLY A C 1
ATOM 2188 O O . GLY A 1 276 ? -27.938 -11.785 -5.127 1.00 34.38 276 GLY A O 1
ATOM 2189 N N . VAL A 1 277 ? -28.974 -12.445 -3.330 1.00 36.81 277 VAL A N 1
ATOM 2190 C CA . VAL A 1 277 ? -29.975 -13.196 -2.550 1.00 36.81 277 VAL A CA 1
ATOM 2191 C C . VAL A 1 277 ? -29.501 -13.294 -1.075 1.00 36.81 277 VAL A C 1
ATOM 2193 O O . VAL A 1 277 ? -28.383 -13.704 -0.808 1.00 36.81 277 VAL A O 1
ATOM 2196 N N . ARG A 1 278 ? -30.380 -12.906 -0.140 1.00 31.06 278 ARG A N 1
ATOM 2197 C CA . ARG A 1 278 ? -30.851 -13.633 1.069 1.00 31.06 278 ARG A CA 1
ATOM 2198 C C . ARG A 1 278 ? -29.907 -14.560 1.889 1.00 31.06 278 ARG A C 1
ATOM 2200 O O . ARG A 1 278 ? -29.532 -15.630 1.443 1.00 31.06 278 ARG A O 1
ATOM 2207 N N . THR A 1 279 ? -29.750 -14.189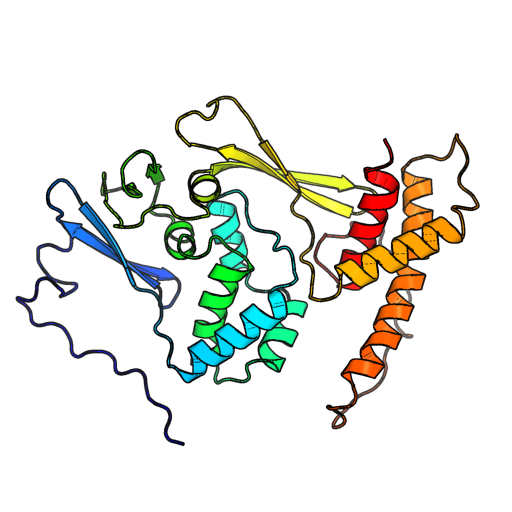 3.171 1.00 32.97 279 THR A N 1
ATOM 2208 C CA . THR A 1 279 ? -29.851 -15.007 4.415 1.00 32.97 279 THR A CA 1
ATOM 2209 C C . THR A 1 279 ? -29.245 -16.418 4.475 1.00 32.97 279 THR A C 1
ATOM 2211 O O . THR A 1 279 ? -29.882 -17.348 3.998 1.00 32.97 279 THR A O 1
ATOM 2214 N N . THR A 1 280 ? -28.195 -16.591 5.294 1.00 30.42 280 THR A N 1
ATOM 2215 C CA . THR A 1 280 ? -27.963 -17.785 6.145 1.00 30.42 280 THR A CA 1
ATOM 2216 C C . THR A 1 280 ? -27.046 -17.440 7.333 1.00 30.42 280 THR A C 1
ATOM 2218 O O . THR A 1 280 ? -25.827 -17.439 7.204 1.00 30.42 280 THR A O 1
ATOM 2221 N N . LEU A 1 281 ? -27.625 -17.150 8.500 1.00 37.56 281 LEU A N 1
ATOM 2222 C CA . LEU A 1 281 ? -26.933 -17.123 9.798 1.00 37.56 281 LEU A CA 1
ATOM 2223 C C . LEU A 1 281 ? -27.921 -17.619 10.856 1.00 37.56 281 LEU A C 1
ATOM 2225 O O . LEU A 1 281 ? -28.632 -16.815 11.449 1.00 37.56 281 LEU A O 1
ATOM 2229 N N . ALA A 1 282 ? -28.018 -18.940 11.003 1.00 33.59 282 ALA A N 1
ATOM 2230 C CA . ALA A 1 282 ? -28.505 -19.651 12.192 1.00 33.59 282 ALA A CA 1
ATOM 2231 C C . ALA A 1 282 ? -28.664 -21.139 11.845 1.00 33.59 282 ALA A C 1
ATOM 2233 O O . ALA A 1 282 ? -29.785 -21.599 11.697 1.00 33.59 282 ALA A O 1
ATOM 2234 N N . GLU A 1 283 ? -27.568 -21.887 11.668 1.00 30.50 283 GLU A N 1
ATOM 2235 C CA . GLU A 1 283 ? -27.683 -23.362 11.659 1.00 30.50 283 GLU A CA 1
ATOM 2236 C C . GLU A 1 283 ? -26.397 -24.145 11.966 1.00 30.50 283 GLU A C 1
ATOM 2238 O O . GLU A 1 283 ? -26.446 -25.363 12.059 1.00 30.50 283 GLU A O 1
ATOM 2243 N N . HIS A 1 284 ? -25.260 -23.492 12.224 1.00 32.28 284 HIS A N 1
ATOM 2244 C CA . HIS A 1 284 ? -24.066 -24.187 12.720 1.00 32.28 284 HIS A CA 1
ATOM 2245 C C . HIS A 1 284 ? -23.698 -23.652 14.101 1.00 32.28 284 HIS A C 1
ATOM 2247 O O . HIS A 1 284 ? -22.955 -22.684 14.244 1.00 32.28 284 HIS A O 1
ATOM 2253 N N . GLY A 1 285 ? -24.300 -24.255 15.126 1.00 28.58 285 GLY A N 1
ATOM 2254 C CA . GLY A 1 285 ? -23.830 -24.111 16.496 1.00 28.58 285 GLY A CA 1
ATOM 2255 C C . GLY A 1 285 ? -22.479 -24.805 16.689 1.00 28.58 285 GLY A C 1
ATOM 2256 O O . GLY A 1 285 ? -22.220 -25.822 16.049 1.00 28.58 285 GLY A O 1
ATOM 2257 N N . ILE A 1 286 ? -21.719 -24.297 17.672 1.00 32.81 286 ILE A N 1
ATOM 2258 C CA . ILE A 1 286 ? -20.446 -24.824 18.210 1.00 32.81 286 ILE A CA 1
ATOM 2259 C C . ILE A 1 286 ? -19.254 -24.405 17.316 1.00 32.81 286 ILE A C 1
ATOM 2261 O O . ILE A 1 286 ? -19.258 -24.664 16.124 1.00 32.81 286 ILE A O 1
ATOM 2265 N N . VAL A 1 287 ? -18.213 -23.687 17.751 1.00 25.30 287 VAL A N 1
ATOM 2266 C CA . VAL A 1 287 ? -17.508 -23.518 19.037 1.00 25.30 287 VAL A CA 1
ATOM 2267 C C . VAL A 1 287 ? -17.074 -22.045 19.126 1.00 25.30 287 VAL A C 1
ATOM 2269 O O . VAL A 1 287 ? -16.725 -21.474 18.100 1.00 25.30 287 VAL A O 1
ATOM 2272 N N . VAL A 1 288 ? -17.052 -21.428 20.315 1.00 40.53 288 VAL A N 1
ATOM 2273 C CA . VAL A 1 288 ? -16.309 -20.170 20.541 1.00 40.53 288 VAL A CA 1
ATOM 2274 C C . VAL A 1 288 ? -14.829 -20.467 20.311 1.00 40.53 288 VAL A C 1
ATOM 2276 O O . VAL A 1 288 ? -14.253 -21.170 21.144 1.00 40.53 288 VAL A O 1
ATOM 2279 N N . PRO A 1 289 ? -14.172 -19.974 19.251 1.00 30.36 289 PRO A N 1
ATOM 2280 C CA . PRO A 1 289 ? -12.732 -20.006 19.256 1.00 30.36 289 PRO A CA 1
ATOM 2281 C C . PRO A 1 289 ? -12.295 -18.832 20.136 1.00 30.36 289 PRO A C 1
ATOM 2283 O O . PRO A 1 289 ? -12.728 -17.693 19.942 1.00 30.36 289 PRO A O 1
ATOM 2286 N N . SER A 1 290 ? -11.415 -19.083 21.098 1.00 37.16 290 SER A N 1
ATOM 2287 C CA . SER A 1 290 ? -10.373 -18.109 21.418 1.00 37.16 290 SER A CA 1
ATOM 2288 C C . SER A 1 290 ? -9.591 -17.890 20.117 1.00 37.16 290 SER A C 1
ATOM 2290 O O . SER A 1 290 ? -8.619 -18.578 19.837 1.00 37.16 290 SER A O 1
ATOM 2292 N N . ALA A 1 291 ? -10.148 -17.064 19.231 1.00 40.84 291 ALA A N 1
ATOM 2293 C CA . ALA A 1 291 ? -9.572 -16.752 17.942 1.00 40.84 291 ALA A CA 1
ATOM 2294 C C . ALA A 1 291 ? -8.642 -15.575 18.169 1.00 40.84 291 ALA A C 1
ATOM 2296 O O . ALA A 1 291 ? -9.116 -14.459 18.394 1.00 40.84 291 ALA A O 1
ATOM 2297 N N . ASP A 1 292 ? -7.345 -15.840 18.103 1.00 43.03 292 ASP A N 1
ATOM 2298 C CA . ASP A 1 292 ? -6.346 -14.812 17.860 1.00 43.03 292 ASP A CA 1
ATOM 2299 C C . ASP A 1 292 ? -6.797 -14.015 16.625 1.00 43.03 292 ASP A C 1
ATOM 2301 O O . ASP A 1 292 ? -6.826 -14.527 15.497 1.00 43.03 292 ASP A O 1
ATOM 2305 N N . ARG A 1 293 ? -7.297 -12.789 16.839 1.00 51.75 293 ARG A N 1
ATOM 2306 C CA . ARG A 1 293 ? -7.833 -11.969 15.748 1.00 51.75 293 ARG A CA 1
ATOM 2307 C C . ARG A 1 293 ? -6.661 -11.346 15.016 1.00 51.75 293 ARG A C 1
ATOM 2309 O O . ARG A 1 293 ? -5.916 -10.550 15.584 1.00 51.75 293 ARG A O 1
ATOM 2316 N N . ARG A 1 294 ? -6.516 -11.677 13.739 1.00 55.34 294 ARG A N 1
ATOM 2317 C CA . ARG A 1 294 ? -5.522 -11.037 12.879 1.00 55.34 294 ARG A CA 1
ATOM 2318 C C . ARG A 1 294 ? -6.044 -9.685 12.409 1.00 55.34 294 ARG A C 1
ATOM 2320 O O . ARG A 1 294 ? -7.182 -9.570 11.963 1.00 55.34 294 ARG A O 1
ATOM 2327 N N . VAL A 1 295 ? -5.182 -8.684 12.498 1.00 53.09 295 VAL A N 1
ATOM 2328 C CA . VAL A 1 295 ? -5.339 -7.377 11.850 1.00 53.09 295 VAL A CA 1
ATOM 2329 C C . VAL A 1 295 ? -5.566 -7.567 10.338 1.00 53.09 295 VAL A C 1
ATOM 2331 O O . VAL A 1 295 ? -4.814 -8.313 9.711 1.00 53.09 295 VAL A O 1
ATOM 2334 N N . GLY A 1 296 ? -6.581 -6.907 9.757 1.00 55.03 296 GLY A N 1
ATOM 2335 C CA . GLY A 1 296 ? -6.862 -6.931 8.312 1.00 55.03 296 GLY A CA 1
ATOM 2336 C C . GLY A 1 296 ? -7.865 -7.995 7.839 1.00 55.03 296 GLY A C 1
ATOM 2337 O O . GLY A 1 296 ? -7.890 -8.313 6.655 1.00 55.03 296 GLY A O 1
ATOM 2338 N N . GLY A 1 297 ? -8.666 -8.584 8.736 1.00 62.62 297 GLY A N 1
ATOM 2339 C CA . GLY A 1 297 ? -9.621 -9.650 8.391 1.00 62.62 297 GLY A CA 1
ATOM 2340 C C . GLY A 1 297 ? -10.976 -9.155 7.865 1.00 62.62 297 GLY A C 1
ATOM 2341 O O . GLY A 1 297 ? -11.385 -9.499 6.757 1.00 62.62 297 GLY A O 1
ATOM 2342 N N . ASP A 1 298 ? -11.688 -8.359 8.663 1.00 81.75 298 ASP A N 1
ATOM 2343 C CA . ASP A 1 298 ? -13.007 -7.802 8.339 1.00 81.75 298 ASP A CA 1
ATOM 2344 C C . ASP A 1 298 ? -13.038 -6.302 8.651 1.00 81.75 298 ASP A C 1
ATOM 2346 O O . ASP A 1 298 ? -12.450 -5.856 9.636 1.00 81.75 298 ASP A O 1
ATOM 2350 N N . ARG A 1 299 ? -13.770 -5.514 7.848 1.00 87.38 299 ARG A N 1
ATOM 2351 C CA . ARG A 1 299 ? -13.832 -4.051 8.021 1.00 87.38 299 ARG A CA 1
ATOM 2352 C C . ARG A 1 299 ? -14.318 -3.663 9.422 1.00 87.38 299 ARG A C 1
ATOM 2354 O O . ARG A 1 299 ? -13.851 -2.664 9.959 1.00 87.38 299 ARG A O 1
ATOM 2361 N N . LEU A 1 300 ? -15.253 -4.412 10.021 1.00 90.81 300 LEU A N 1
ATOM 2362 C CA . LEU A 1 300 ? -15.700 -4.124 11.385 1.00 90.81 300 LEU A CA 1
ATOM 2363 C C . LEU A 1 300 ? -14.571 -4.351 12.393 1.00 90.81 300 LEU A C 1
ATOM 2365 O O . LEU A 1 300 ? -14.351 -3.486 13.236 1.00 90.81 300 LEU A O 1
ATOM 2369 N N . ASP A 1 301 ? -13.865 -5.479 12.303 1.00 88.94 301 ASP A N 1
ATOM 2370 C CA . ASP A 1 301 ? -12.738 -5.781 13.194 1.00 88.94 301 ASP A CA 1
ATOM 2371 C C . ASP A 1 301 ? -11.615 -4.738 13.047 1.00 88.94 301 ASP A C 1
ATOM 2373 O O . ASP A 1 301 ? -11.079 -4.280 14.056 1.00 88.94 301 ASP A O 1
ATOM 2377 N N . ASP A 1 302 ? -11.326 -4.273 11.827 1.00 89.69 302 ASP A N 1
ATOM 2378 C CA . ASP A 1 302 ? -10.335 -3.219 11.570 1.00 89.69 302 ASP A CA 1
ATOM 2379 C C . ASP A 1 302 ? -10.721 -1.886 12.235 1.00 89.69 302 ASP A C 1
ATOM 2381 O O . ASP A 1 302 ? -9.908 -1.245 12.904 1.00 89.69 302 ASP A O 1
ATOM 2385 N N . LEU A 1 303 ? -11.986 -1.472 12.110 1.00 93.38 303 LEU A N 1
ATOM 2386 C CA . LEU A 1 303 ? -12.497 -0.262 12.760 1.00 93.38 303 LEU A CA 1
ATOM 2387 C C . LEU A 1 303 ? -12.460 -0.389 14.291 1.00 93.38 303 LEU A C 1
ATOM 2389 O O . LEU A 1 303 ? -12.088 0.553 14.994 1.00 93.38 303 LEU A O 1
ATOM 2393 N N . VAL A 1 304 ? -12.824 -1.559 14.821 1.00 94.00 304 VAL A N 1
ATOM 2394 C CA . VAL A 1 304 ? -12.797 -1.833 16.263 1.00 94.00 304 VAL A CA 1
ATOM 2395 C C . VAL A 1 304 ? -11.365 -1.837 16.792 1.00 94.00 304 VAL A C 1
ATOM 2397 O O . VAL A 1 304 ? -11.142 -1.326 17.890 1.00 94.00 304 VAL A O 1
ATOM 2400 N N . TYR A 1 305 ? -10.394 -2.365 16.039 1.00 92.81 305 TYR A N 1
ATOM 2401 C CA . TYR A 1 305 ? -8.971 -2.282 16.380 1.00 92.81 305 TYR A CA 1
ATOM 2402 C C . TYR A 1 305 ? -8.560 -0.832 16.645 1.00 92.81 305 TYR A C 1
ATOM 2404 O O . TYR A 1 305 ? -8.026 -0.542 17.715 1.00 92.81 305 TYR A O 1
ATOM 2412 N N . TYR A 1 306 ? -8.894 0.088 15.737 1.00 93.38 306 TYR A N 1
ATOM 2413 C CA . TYR A 1 306 ? -8.560 1.504 15.891 1.00 93.38 306 TYR A CA 1
ATOM 2414 C C . TYR A 1 306 ? -9.242 2.160 17.094 1.00 93.38 306 TYR A C 1
ATOM 2416 O O . TYR A 1 306 ? -8.595 2.887 17.844 1.00 93.38 306 TYR A O 1
ATOM 2424 N N . VAL A 1 307 ? -10.520 1.864 17.338 1.00 94.81 307 VAL A N 1
ATOM 2425 C CA . VAL A 1 307 ? -11.238 2.389 18.513 1.00 94.81 307 VAL A CA 1
ATOM 2426 C C . VAL A 1 307 ? -10.614 1.890 19.822 1.00 94.81 307 VAL A C 1
ATOM 2428 O O . VAL A 1 307 ? -10.428 2.676 20.751 1.00 94.81 307 VAL A O 1
ATOM 2431 N N . VAL A 1 308 ? -10.267 0.600 19.908 1.00 92.75 308 VAL A N 1
ATOM 2432 C CA . VAL A 1 308 ? -9.614 0.020 21.094 1.00 92.75 308 VAL A CA 1
ATOM 2433 C C . VAL A 1 308 ? -8.209 0.594 21.273 1.00 92.75 308 VAL A C 1
ATOM 2435 O O . VAL A 1 308 ? -7.863 1.001 22.380 1.00 92.75 308 VAL A O 1
ATOM 2438 N N . ARG A 1 309 ? -7.417 0.674 20.199 1.00 91.88 309 ARG A N 1
ATOM 2439 C CA . ARG A 1 309 ? -6.079 1.279 20.201 1.00 91.88 309 ARG A CA 1
ATOM 2440 C C . ARG A 1 309 ? -6.121 2.710 20.729 1.00 91.88 309 ARG A C 1
ATOM 2442 O O . ARG A 1 309 ? -5.348 3.049 21.615 1.00 91.88 309 ARG A O 1
ATOM 2449 N N . ASP A 1 310 ? -7.054 3.520 20.245 1.00 91.69 310 ASP A N 1
ATOM 2450 C CA . ASP A 1 310 ? -7.136 4.939 20.592 1.00 91.69 310 ASP A CA 1
ATOM 2451 C C . ASP A 1 310 ? -7.626 5.175 22.024 1.00 91.69 310 ASP A C 1
ATOM 2453 O O . ASP A 1 310 ? -7.063 5.998 22.737 1.00 91.69 310 ASP A O 1
ATOM 2457 N N . LEU A 1 311 ? -8.649 4.443 22.475 1.00 88.69 311 LEU A N 1
ATOM 2458 C CA . LEU A 1 311 ? -9.237 4.660 23.804 1.00 88.69 311 LEU A CA 1
ATOM 2459 C C . LEU A 1 311 ? -8.508 3.926 24.936 1.00 88.69 311 LEU A C 1
ATOM 2461 O O . LEU A 1 311 ? -8.689 4.279 26.099 1.00 88.69 311 LEU A O 1
ATOM 2465 N N . VAL A 1 312 ? -7.729 2.889 24.620 1.00 84.88 312 VAL A N 1
ATOM 2466 C CA . VAL A 1 312 ? -7.025 2.071 25.622 1.00 84.88 312 VAL A CA 1
ATOM 2467 C C . VAL A 1 312 ? -5.511 2.203 25.504 1.00 84.88 312 VAL A C 1
ATOM 2469 O O . VAL A 1 312 ? -4.831 2.240 26.523 1.00 84.88 312 VAL A O 1
ATOM 2472 N N . GLY A 1 313 ? -4.982 2.280 24.282 1.00 71.75 313 GLY A N 1
ATOM 2473 C CA . GLY A 1 313 ? -3.544 2.338 24.016 1.00 71.75 313 GLY A CA 1
ATOM 2474 C C . GLY A 1 313 ? -2.928 3.728 24.186 1.00 71.75 313 GLY A C 1
ATOM 2475 O O . GLY A 1 313 ? -1.808 3.817 24.672 1.00 71.75 313 GLY A O 1
ATOM 2476 N N . TYR A 1 314 ? -3.652 4.804 23.855 1.00 59.06 314 TYR A N 1
ATOM 2477 C CA . TYR A 1 314 ? -3.172 6.192 24.003 1.00 59.06 314 TYR A CA 1
ATOM 2478 C C . TYR A 1 314 ? -3.594 6.858 25.328 1.00 59.06 314 TYR A C 1
ATOM 2480 O O . TYR A 1 314 ? -3.453 8.065 25.497 1.00 59.06 314 TYR A O 1
ATOM 2488 N N . GLY A 1 315 ? -4.127 6.080 26.276 1.00 45.50 315 GLY A N 1
ATOM 2489 C CA . GLY A 1 315 ? -4.577 6.549 27.591 1.00 45.50 315 GLY A CA 1
ATOM 2490 C C . GLY A 1 315 ? -3.485 6.657 28.667 1.00 45.50 315 GLY A C 1
ATOM 2491 O O . GLY A 1 315 ? -3.829 6.590 29.849 1.00 45.50 315 GLY A O 1
ATOM 2492 N N . GLN A 1 316 ? -2.206 6.782 28.288 1.00 37.22 316 GLN A N 1
ATOM 2493 C CA . GLN A 1 316 ? -1.083 7.078 29.191 1.00 37.22 316 GLN A CA 1
ATOM 2494 C C . GLN A 1 316 ? -0.204 8.200 28.647 1.00 37.22 316 GLN A C 1
ATOM 2496 O O . GLN A 1 316 ? 0.174 8.121 27.459 1.00 37.22 316 GLN A O 1
#

Sequence (316 aa):
MLEEVPTVPAPEPPDSAQAWYSPSVHDHYEIVPGVVATVESGDAGFHYDVREPSLSTDMESKLRAVREHFADVEPTRPRTREGAAERFRAGFDQKYERIIDEIASCPPAARRRLEYYALAELRCLGALTPHALDDSIEVADATGEELSLHLANYAPAATGIRDAEFVGRFSAERIERYTVEFAGYDVPVVRYRERLLGADPFEQKYAVIEPDRLPGDERLITECKDRIWEAGLGGIDEHSTLQERAAIVRKRGESLLSRQLRAGNTRTWVDTVRRGVRTTLAEHGIVVPSADRRVGGDRLDDLVYYVVRDLVGYGQ

Secondary structure (DSSP, 8-state):
-------PPPPPPTT-TTSTTSTTEEEEEEEETTEEEEEEEETTEEEEEEEPPPPPHHHHHHHHHHHHHHTTS-----SSHHHHHHHHHH---HHHHHHHHHH----HHHHHHHHHHHIIIIIS-GGGHHHHH-TTEEEEE-SSSS-EEEESS--SEE----S-TTHHHHSEEEEEEEEEEETTEEEEEEEEEE--TTS-TT--EEEE-PPPPPTTHHHHHHHHHHHHHHT--TT--TT--HHHHHHHHHHHHHHHHHHHHHHHHHHHGGG----------SS---------EETTS-HHHHHHHHHHIIIIIS--

Radius of gyration: 24.05 Å; chains: 1; bounding box: 62×39×75 Å